Protein AF-A0A7V2JGZ5-F1 (afdb_monomer)

Solvent-accessible surface area (backbone atoms only — not comparable to full-atom values): 14645 Å² total; per-residue (Å²): 79,76,31,42,38,38,34,36,40,22,69,42,34,35,26,65,50,84,93,54,71,66,47,42,45,46,47,79,44,71,43,54,31,46,51,49,51,39,51,27,62,40,50,73,44,44,68,66,59,42,50,45,53,35,30,43,29,58,36,15,37,55,78,47,76,48,78,47,80,45,75,45,72,38,75,52,69,69,40,19,30,73,67,38,75,35,91,87,46,42,57,52,99,88,39,86,51,76,84,33,19,80,43,80,34,39,32,39,35,33,32,52,30,43,37,40,38,38,38,39,60,57,67,70,61,50,51,42,29,45,52,38,64,72,47,95,64,76,92,42,42,54,58,42,87,85,14,45,45,44,74,76,46,70,45,82,44,79,31,59,84,63,58,42,75,71,84,58,63,42,86,35,27,31,61,45,58,43,77,91,46,44,46,77,69,40,94,63,45,67,59,53,54,72,73,52,79,60,60,75,40,81,38,41,46,54,44,31,74,42,76,56,90,98,44,78,40,80,51,66,43,70,43,67,22,32,43,42,62,61,42,66,68,89,86,43,94,92,64,61,63,28,24,29,46,46,79,89,81,62,39,75,49,58,26,32,53,43,81,37,66,64,85,43,133

Nearest PDB structures (foldseek):
  8fcj-assembly1_A  TM=6.402E-01  e=2.987E-08  Nostoc sp. 'Peltigera membranacea cyanobiont' 210A
  8zp7-assembly1_B  TM=5.421E-01  e=6.115E-08  Candidatus Cloacimonetes bacterium ADurb.Bin088
  7tra-assembly1_O  TM=4.900E-01  e=9.107E-07  Pyrococcus furiosus DSM 3638
  8dfo-assembly1_A  TM=4.670E-01  e=1.864E-06  Nitratidesulfovibrio vulgaris str. Hildenborough
  8dej-assembly1_A  TM=5.072E-01  e=4.316E-05  Nitratidesulfovibrio vulgaris str. Hildenborough

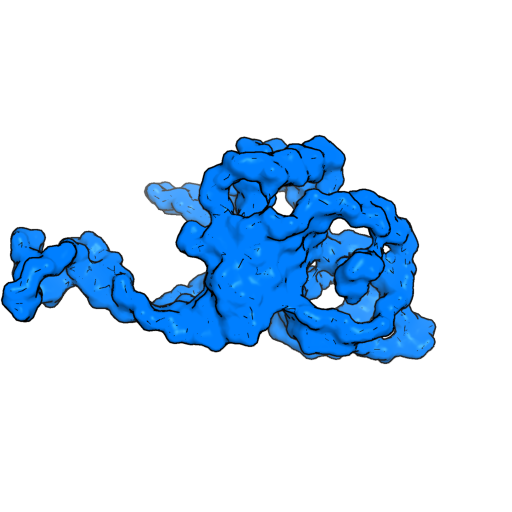Foldseek 3Di:
DKKKKWKKKWQKAAQFDPPDDQETEGDQWHFQALVLVLLLLLLVHSQVQQQAKKKKWKWKHFDDKDKDKDKDFAQPQVQQCVQQVDQPGQAHPNDGHDGGHIDIGIYIMGGTMIMMMIMGTDPVSLVSSLVSLVDDRPQRAGHDPPRGMRGPDIDMFDWDPWFDFAWDKDQTKTWQFDPVQWDFFDPCVVVQVVPQDFDWDFGWHAWAFDDDPPDTDTHTDTGGTTIHHTTTGDADPVDGTTATARPVSRDGGTIGMDHHDDHHD

Mean predicted aligned error: 6.19 Å

pLDDT: mean 89.93, std 8.26, range [41.91, 98.5]

Sequence (265 aa):
MKSLKIVLLQDSATFRIPNTSGHIISYPLPMYSTVIGFLCTATGNPQKFLSKSFSLAIYSKFQTRYIEYIWYRNLYKQYHLQRFGSIDNRIYHGEFEHIGGQSPITRDRLHNVKTIIYLLADEEAMEQIKSNLAGNVPALHLGMAEDLVVPKNVEYVYLDEKPIEYVGKVDYYSWLPPKEACYCLPSNYIEFLSRIAGVTCLVSTKYRLVKIHDVTIRDFSYIRARLFSPRGLPIEYNQPYKFLIDRTENLPLWFLKIDGGGKGV

Structure (mmCIF, N/CA/C/O backbone):
data_AF-A0A7V2JGZ5-F1
#
_entry.id   AF-A0A7V2JGZ5-F1
#
loop_
_atom_site.group_PDB
_atom_site.id
_atom_site.type_symbol
_atom_site.label_atom_id
_atom_site.label_alt_id
_atom_site.label_comp_id
_atom_site.label_asym_id
_atom_site.label_entity_id
_atom_site.label_seq_id
_atom_site.pdbx_PDB_ins_code
_atom_site.Cartn_x
_atom_site.Cartn_y
_atom_site.Cartn_z
_atom_site.occupancy
_atom_site.B_iso_or_equiv
_atom_site.auth_seq_id
_atom_site.auth_comp_id
_atom_site.auth_asym_id
_atom_site.auth_atom_id
_atom_site.pdbx_PDB_model_num
ATOM 1 N N . MET A 1 1 ? -16.664 7.377 15.799 1.00 88.88 1 MET A N 1
ATOM 2 C CA . MET A 1 1 ? -15.651 8.001 14.911 1.00 88.88 1 MET A CA 1
ATOM 3 C C . MET A 1 1 ? -15.978 7.742 13.439 1.00 88.88 1 MET A C 1
ATOM 5 O O . MET A 1 1 ? -16.316 6.618 13.097 1.00 88.88 1 MET A O 1
ATOM 9 N N . LYS A 1 2 ? -15.891 8.754 12.565 1.00 93.38 2 LYS A N 1
ATOM 10 C CA . LYS A 1 2 ? -16.163 8.640 11.116 1.00 93.38 2 LYS A CA 1
ATOM 11 C C . LYS A 1 2 ? -14.863 8.347 10.354 1.00 93.38 2 LYS A C 1
ATOM 13 O O . LYS A 1 2 ? -13.886 9.059 10.552 1.00 93.38 2 LYS A O 1
ATOM 18 N N . SER A 1 3 ? -14.855 7.324 9.499 1.00 95.62 3 SER A N 1
ATOM 19 C CA . SER A 1 3 ? -13.727 6.965 8.625 1.00 95.62 3 SER A CA 1
ATOM 20 C C . SER A 1 3 ? -14.195 6.815 7.181 1.00 95.62 3 SER A C 1
ATOM 22 O O . SER A 1 3 ? -15.327 6.400 6.937 1.00 95.62 3 SER A O 1
ATOM 24 N N . LEU A 1 4 ? -13.333 7.143 6.219 1.00 97.69 4 LEU A N 1
ATOM 25 C CA . LEU A 1 4 ? -13.573 6.862 4.807 1.00 97.69 4 LEU A CA 1
ATOM 26 C C . LEU A 1 4 ? -13.003 5.482 4.457 1.00 97.69 4 LEU A C 1
ATOM 28 O O . LEU A 1 4 ? -11.799 5.257 4.594 1.00 97.69 4 LEU A O 1
ATOM 32 N N . LYS A 1 5 ? -13.863 4.574 3.992 1.00 97.94 5 LYS A N 1
ATOM 33 C CA . LYS A 1 5 ? -13.494 3.254 3.478 1.00 97.94 5 LYS A CA 1
ATOM 34 C C . LYS A 1 5 ? -13.464 3.293 1.954 1.00 97.94 5 LYS A C 1
ATOM 36 O O . LYS A 1 5 ? -14.470 3.593 1.316 1.00 97.94 5 LYS A O 1
ATOM 41 N N . ILE A 1 6 ? -12.317 2.947 1.382 1.00 97.69 6 ILE A N 1
ATOM 42 C CA . ILE A 1 6 ? -12.074 2.909 -0.062 1.00 97.69 6 ILE A CA 1
ATOM 43 C C . ILE A 1 6 ? -11.756 1.465 -0.444 1.00 97.69 6 ILE A C 1
ATOM 45 O O . ILE A 1 6 ? -10.730 0.922 -0.037 1.00 97.69 6 ILE A O 1
ATOM 49 N N . VAL A 1 7 ? -12.631 0.841 -1.225 1.00 97.62 7 VAL A N 1
ATOM 50 C CA . VAL A 1 7 ? -12.437 -0.500 -1.779 1.00 97.62 7 VAL A CA 1
ATOM 51 C C . VAL A 1 7 ? -11.962 -0.369 -3.216 1.00 97.62 7 VAL A C 1
ATOM 53 O O . VAL A 1 7 ? -12.673 0.149 -4.074 1.00 97.62 7 VAL A O 1
ATOM 56 N N . LEU A 1 8 ? -10.767 -0.876 -3.473 1.00 97.31 8 LEU A N 1
ATOM 57 C CA . LEU A 1 8 ? -10.067 -0.826 -4.745 1.00 97.31 8 LEU A CA 1
ATOM 58 C C . LEU A 1 8 ? -9.940 -2.232 -5.334 1.00 97.31 8 LEU A C 1
ATOM 60 O O . LEU A 1 8 ? -9.631 -3.183 -4.609 1.00 97.31 8 LEU A O 1
ATOM 64 N N . LEU A 1 9 ? -10.152 -2.347 -6.643 1.00 97.38 9 LEU A N 1
ATOM 65 C CA . LEU A 1 9 ? -9.924 -3.563 -7.417 1.00 97.38 9 LEU A CA 1
ATOM 66 C C . LEU A 1 9 ? -8.852 -3.325 -8.478 1.00 97.38 9 LEU A C 1
ATOM 68 O O . LEU A 1 9 ? -8.888 -2.314 -9.180 1.00 97.38 9 LEU A O 1
ATOM 72 N N . GLN A 1 10 ? -7.925 -4.268 -8.608 1.00 97.12 10 GLN A N 1
ATOM 73 C CA . GLN A 1 10 ? -6.918 -4.291 -9.666 1.00 97.12 10 GLN A CA 1
ATOM 74 C C . GLN A 1 10 ? -6.885 -5.687 -10.278 1.00 97.12 10 GLN A C 1
ATOM 76 O O . GLN A 1 10 ? -6.848 -6.680 -9.550 1.00 97.12 10 GLN A O 1
ATOM 81 N N . ASP A 1 11 ? -6.871 -5.767 -11.606 1.00 95.94 11 ASP A N 1
ATOM 82 C CA . ASP A 1 11 ? -6.674 -7.042 -12.302 1.00 95.94 11 ASP A CA 1
ATOM 83 C C . ASP A 1 11 ? -5.266 -7.593 -12.037 1.00 95.94 11 ASP A C 1
ATOM 85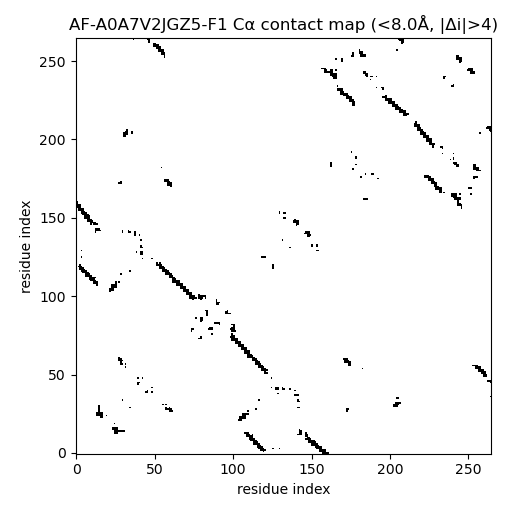 O O . ASP A 1 11 ? -5.090 -8.761 -11.683 1.00 95.94 11 ASP A O 1
ATOM 89 N N . SER A 1 12 ? -4.263 -6.711 -12.082 1.00 95.44 12 SER A N 1
ATOM 90 C CA . SER A 1 12 ? -2.914 -7.036 -11.645 1.00 95.44 12 SER A CA 1
ATOM 91 C C . SER A 1 12 ? -2.228 -5.885 -10.910 1.00 95.44 12 SER A C 1
ATOM 93 O O . SER A 1 12 ? -2.497 -4.715 -11.179 1.00 95.44 12 SER A O 1
ATOM 95 N N . ALA A 1 13 ? -1.331 -6.217 -9.979 1.00 96.69 13 ALA A N 1
ATOM 96 C CA . ALA A 1 13 ? -0.527 -5.228 -9.263 1.00 96.69 13 ALA A CA 1
ATOM 97 C C . ALA A 1 13 ? 0.874 -5.744 -8.908 1.00 96.69 13 ALA A C 1
ATOM 99 O O . ALA A 1 13 ? 1.070 -6.937 -8.648 1.00 96.69 13 ALA A O 1
ATOM 100 N N . THR A 1 14 ? 1.829 -4.819 -8.817 1.00 95.38 14 THR A N 1
ATOM 101 C CA . THR A 1 14 ? 3.165 -5.043 -8.264 1.00 95.38 14 THR A CA 1
ATOM 102 C C . THR A 1 14 ? 3.465 -3.988 -7.193 1.00 95.38 14 THR A C 1
ATOM 104 O O . THR A 1 14 ? 3.778 -2.828 -7.465 1.00 95.38 14 THR A O 1
ATOM 107 N N . PHE A 1 15 ? 3.457 -4.409 -5.930 1.00 95.19 15 PHE A N 1
ATOM 108 C CA . PHE A 1 15 ? 3.852 -3.592 -4.782 1.00 95.19 15 PHE A CA 1
ATOM 109 C C . PHE A 1 15 ? 5.341 -3.780 -4.496 1.00 95.19 15 PHE A C 1
ATOM 111 O O . PHE A 1 15 ? 5.737 -4.501 -3.580 1.00 95.19 15 PHE A O 1
ATOM 118 N N . ARG A 1 16 ? 6.171 -3.163 -5.339 1.00 89.75 16 ARG A N 1
ATOM 119 C CA . ARG A 1 16 ? 7.619 -3.389 -5.380 1.00 89.75 16 ARG A CA 1
ATOM 120 C C . ARG A 1 16 ? 8.297 -3.239 -4.011 1.00 89.75 16 ARG A C 1
ATOM 122 O O . ARG A 1 16 ? 8.185 -2.199 -3.362 1.00 89.75 16 ARG A O 1
ATOM 129 N N . ILE A 1 17 ? 9.093 -4.241 -3.643 1.00 88.12 17 ILE A N 1
ATOM 130 C CA . ILE A 1 17 ? 10.075 -4.141 -2.561 1.00 88.12 17 ILE A CA 1
ATOM 131 C C . ILE A 1 17 ? 11.246 -3.268 -3.048 1.00 88.12 17 ILE A C 1
ATOM 133 O O . ILE A 1 17 ? 11.808 -3.544 -4.115 1.00 88.12 17 ILE A O 1
ATOM 137 N N . PRO A 1 18 ? 11.634 -2.208 -2.313 1.00 75.56 18 PRO A N 1
ATOM 138 C CA . PRO A 1 18 ? 12.792 -1.397 -2.676 1.00 75.56 18 PRO A CA 1
ATOM 139 C C . PRO A 1 18 ? 14.070 -2.240 -2.822 1.00 75.56 18 PRO A C 1
ATOM 141 O O . PRO A 1 18 ? 14.249 -3.238 -2.130 1.00 75.56 18 PRO A O 1
ATOM 144 N N . ASN A 1 19 ? 14.983 -1.806 -3.694 1.00 70.12 19 ASN A N 1
ATOM 145 C CA . ASN A 1 19 ? 16.330 -2.372 -3.882 1.00 70.12 19 ASN A CA 1
ATOM 146 C C . ASN A 1 19 ? 16.435 -3.772 -4.514 1.00 70.12 19 ASN A C 1
ATOM 148 O O . ASN A 1 19 ? 17.528 -4.331 -4.536 1.00 70.12 19 ASN A O 1
ATOM 152 N N . THR A 1 20 ? 15.369 -4.331 -5.096 1.00 69.50 20 THR A N 1
ATOM 153 C CA . THR A 1 20 ? 15.508 -5.544 -5.921 1.00 69.50 20 THR A CA 1
ATOM 154 C C . THR A 1 20 ? 15.881 -5.182 -7.366 1.00 69.50 20 THR A C 1
ATOM 156 O O . THR A 1 20 ? 15.268 -4.294 -7.978 1.00 69.50 20 THR A O 1
ATOM 159 N N . SER A 1 21 ? 16.913 -5.841 -7.902 1.00 68.25 21 SER A N 1
ATOM 160 C CA . SER A 1 21 ? 17.407 -5.702 -9.279 1.00 68.25 21 SER A CA 1
ATOM 161 C C . SER A 1 21 ? 17.366 -7.056 -9.998 1.00 68.25 21 SER A C 1
ATOM 163 O O . SER A 1 21 ? 17.514 -8.105 -9.374 1.00 68.25 21 SER A O 1
ATOM 165 N N . GLY A 1 22 ? 17.097 -7.049 -11.307 1.00 76.31 22 GLY A N 1
ATOM 166 C CA . GLY A 1 22 ? 16.924 -8.263 -12.124 1.00 76.31 22 GLY A CA 1
ATOM 167 C C . GLY A 1 22 ? 15.585 -8.978 -11.902 1.00 76.31 22 GLY A C 1
ATOM 168 O O . GLY A 1 22 ? 14.836 -9.183 -12.855 1.00 76.31 22 GLY A O 1
ATOM 169 N N . HIS A 1 23 ? 15.257 -9.289 -10.645 1.00 86.50 23 HIS A N 1
ATOM 170 C CA . HIS A 1 23 ? 13.956 -9.805 -10.226 1.00 86.50 23 HIS A CA 1
ATOM 171 C C . HIS A 1 23 ? 13.207 -8.749 -9.396 1.00 86.50 23 HIS A C 1
ATOM 173 O O . HIS A 1 23 ? 13.651 -8.336 -8.321 1.00 86.50 23 HIS A O 1
ATOM 179 N N . ILE A 1 24 ? 12.084 -8.250 -9.909 1.00 89.12 24 ILE A N 1
ATOM 180 C CA . ILE A 1 24 ? 11.240 -7.268 -9.221 1.00 89.12 24 ILE A CA 1
ATOM 181 C C . ILE A 1 24 ? 10.294 -8.020 -8.288 1.00 89.12 24 ILE A C 1
ATOM 183 O O . ILE A 1 24 ? 9.345 -8.647 -8.753 1.00 89.12 24 ILE A O 1
ATOM 187 N N . ILE A 1 25 ? 10.543 -7.934 -6.979 1.00 91.88 25 ILE A N 1
ATOM 188 C CA . ILE A 1 25 ? 9.745 -8.645 -5.974 1.00 91.88 25 ILE A CA 1
ATOM 189 C C . ILE A 1 25 ? 8.586 -7.769 -5.512 1.00 91.88 25 ILE A C 1
ATOM 191 O O . ILE A 1 25 ? 8.766 -6.569 -5.289 1.00 91.88 25 ILE A O 1
ATOM 195 N N . SER A 1 26 ? 7.414 -8.372 -5.322 1.00 94.00 26 SER A N 1
ATOM 196 C CA . SER A 1 26 ? 6.226 -7.695 -4.793 1.00 94.00 26 SER A CA 1
ATOM 197 C C . SER A 1 26 ? 5.930 -8.098 -3.348 1.00 94.00 26 SER A C 1
ATOM 199 O O . SER A 1 26 ? 5.909 -9.283 -3.006 1.00 94.00 26 SER A O 1
ATOM 201 N N . TYR A 1 27 ? 5.603 -7.114 -2.509 1.00 95.81 27 TYR A N 1
ATOM 202 C CA . TYR A 1 27 ? 4.832 -7.345 -1.288 1.00 95.81 27 TYR A CA 1
ATOM 203 C C . TYR A 1 27 ? 3.408 -7.814 -1.629 1.00 95.81 27 TYR A C 1
ATOM 205 O O . TYR A 1 27 ? 2.930 -7.531 -2.726 1.00 95.81 27 TYR A O 1
ATOM 213 N N . PRO A 1 28 ? 2.704 -8.496 -0.704 1.00 96.38 28 PRO A N 1
ATOM 214 C CA . PRO A 1 28 ? 1.315 -8.927 -0.905 1.00 96.38 28 PRO A CA 1
ATOM 215 C C . PRO A 1 28 ? 0.275 -7.803 -0.739 1.00 96.38 28 PRO A C 1
ATOM 217 O O . PRO A 1 28 ? -0.914 -8.033 -0.934 1.00 96.38 28 PRO A O 1
ATOM 220 N N . LEU A 1 29 ? 0.711 -6.607 -0.335 1.00 97.12 29 LEU A N 1
ATOM 221 C CA . LEU A 1 29 ? -0.105 -5.410 -0.146 1.00 97.12 29 LEU A CA 1
ATOM 222 C C . LEU A 1 29 ? 0.734 -4.148 -0.413 1.00 97.12 29 LEU A C 1
ATOM 224 O O . LEU A 1 29 ? 1.963 -4.209 -0.281 1.00 97.12 29 LEU A O 1
ATOM 228 N N . PRO A 1 30 ? 0.110 -3.001 -0.736 1.00 97.19 30 PRO A N 1
ATOM 229 C CA . PRO A 1 30 ? 0.846 -1.770 -0.994 1.00 97.19 30 PRO A CA 1
ATOM 230 C C . PRO A 1 30 ? 1.504 -1.226 0.278 1.00 97.19 30 PRO A C 1
ATOM 232 O O . PRO A 1 30 ? 0.997 -1.380 1.391 1.00 97.19 30 PRO A O 1
ATOM 235 N N . MET A 1 31 ? 2.639 -0.546 0.111 1.00 95.81 31 MET A N 1
ATOM 236 C CA . MET A 1 31 ? 3.261 0.220 1.193 1.00 95.81 31 MET A CA 1
ATOM 237 C C . MET A 1 31 ? 2.428 1.469 1.508 1.00 95.81 31 MET A C 1
ATOM 239 O O . MET A 1 31 ? 1.682 1.962 0.655 1.00 95.81 31 MET A O 1
ATOM 243 N N . TYR A 1 32 ? 2.601 2.031 2.707 1.00 96.06 32 TYR A N 1
ATOM 244 C CA . TYR A 1 32 ? 1.905 3.262 3.095 1.00 96.06 32 TYR A CA 1
ATOM 245 C C . TYR A 1 32 ? 2.176 4.402 2.112 1.00 96.06 32 TYR A C 1
ATOM 247 O O . TYR A 1 32 ? 1.238 5.081 1.715 1.00 96.06 32 TYR A O 1
ATOM 255 N N . SER A 1 33 ? 3.413 4.563 1.636 1.00 93.69 33 SER A N 1
ATOM 256 C CA . SER A 1 33 ? 3.752 5.584 0.635 1.00 93.69 33 SER A CA 1
ATOM 257 C C . SER A 1 33 ? 3.011 5.422 -0.686 1.00 93.69 33 SER A C 1
ATOM 259 O O . SER A 1 33 ? 2.655 6.417 -1.311 1.00 93.69 33 SER A O 1
ATOM 261 N N . THR A 1 34 ? 2.766 4.183 -1.115 1.00 95.19 34 THR A N 1
ATOM 262 C CA . THR A 1 34 ? 2.014 3.891 -2.342 1.00 95.19 34 THR A CA 1
ATOM 263 C C . THR A 1 34 ? 0.560 4.329 -2.184 1.00 95.19 34 THR A C 1
ATOM 265 O O . THR A 1 34 ? 0.025 5.008 -3.056 1.00 95.19 34 THR A O 1
ATOM 268 N N . VAL A 1 35 ? -0.054 4.019 -1.038 1.00 97.06 35 VAL A N 1
ATOM 269 C CA . VAL A 1 35 ? -1.417 4.468 -0.715 1.00 97.06 35 VAL A CA 1
ATOM 270 C C . VAL A 1 35 ? -1.484 5.983 -0.535 1.00 97.06 35 VAL A C 1
ATOM 272 O O . VAL A 1 35 ? -2.396 6.612 -1.054 1.00 97.06 35 VAL A O 1
ATOM 275 N N . ILE A 1 36 ? -0.510 6.600 0.135 1.00 95.25 36 ILE A N 1
ATOM 276 C CA . ILE A 1 36 ? -0.448 8.059 0.298 1.00 95.25 36 ILE A CA 1
ATOM 277 C C . ILE A 1 36 ? -0.342 8.749 -1.065 1.00 95.25 36 ILE A C 1
ATOM 279 O O . ILE A 1 36 ? -1.045 9.730 -1.290 1.00 95.25 36 ILE A O 1
ATOM 283 N N . GLY A 1 37 ? 0.475 8.225 -1.985 1.00 92.44 37 GLY A N 1
ATOM 284 C CA . GLY A 1 37 ? 0.556 8.717 -3.362 1.00 92.44 37 GLY A CA 1
ATOM 285 C C . GLY A 1 37 ? -0.789 8.637 -4.085 1.00 92.44 37 GLY A C 1
ATOM 286 O O . GLY A 1 37 ? -1.246 9.639 -4.628 1.00 92.44 37 GLY A O 1
ATOM 287 N N . PHE A 1 38 ? -1.471 7.491 -3.997 1.00 94.88 38 PHE A N 1
ATOM 288 C CA . PHE A 1 38 ? -2.825 7.321 -4.531 1.00 94.88 38 PHE A CA 1
ATOM 289 C C . PHE A 1 38 ? -3.819 8.339 -3.941 1.00 94.88 38 PHE A C 1
ATOM 291 O O . PHE A 1 38 ? -4.555 8.982 -4.685 1.00 94.88 38 PHE A O 1
ATOM 298 N N . LEU A 1 39 ? -3.812 8.550 -2.620 1.00 94.62 39 LEU A N 1
ATOM 299 C CA . LEU A 1 39 ? -4.682 9.529 -1.954 1.00 94.62 39 LEU A CA 1
ATOM 300 C C . LEU A 1 39 ? -4.337 10.976 -2.348 1.00 94.62 39 LEU A C 1
ATOM 302 O O . LEU A 1 39 ? -5.226 11.814 -2.480 1.00 94.62 39 LEU A O 1
ATOM 306 N N . CYS A 1 40 ? -3.063 11.281 -2.592 1.00 91.94 40 CYS A N 1
ATOM 307 C CA . CYS A 1 40 ? -2.635 12.578 -3.116 1.00 91.94 40 CYS A CA 1
ATOM 308 C C . CYS A 1 40 ? -3.183 12.821 -4.531 1.00 91.94 40 CYS A C 1
ATOM 310 O O . CYS A 1 40 ? -3.678 13.908 -4.820 1.00 91.94 40 CYS A O 1
ATOM 312 N N . THR A 1 41 ? -3.162 11.804 -5.395 1.00 90.88 41 THR A N 1
ATOM 313 C CA . THR A 1 41 ? -3.810 11.873 -6.713 1.00 90.88 41 THR A CA 1
ATOM 314 C C . THR A 1 41 ? -5.322 12.032 -6.573 1.00 90.88 41 THR A C 1
ATOM 316 O O . THR A 1 41 ? -5.905 12.888 -7.231 1.00 90.88 41 THR A O 1
ATOM 319 N N . ALA A 1 42 ? -5.948 11.272 -5.670 1.00 91.94 42 ALA A N 1
ATOM 320 C CA . ALA A 1 42 ? -7.386 11.328 -5.432 1.00 91.94 42 ALA A CA 1
ATOM 321 C C . ALA A 1 42 ? -7.849 12.672 -4.848 1.00 91.94 42 ALA A C 1
ATOM 323 O O . ALA A 1 42 ? -8.943 13.118 -5.161 1.00 91.94 42 ALA A O 1
ATOM 324 N N . THR A 1 43 ? -7.042 13.349 -4.028 1.00 90.50 43 THR A N 1
ATOM 325 C CA . THR A 1 43 ? -7.369 14.698 -3.523 1.00 90.50 43 THR A CA 1
ATOM 326 C C . THR A 1 43 ? -7.195 15.779 -4.588 1.00 90.50 43 THR A C 1
ATOM 328 O O . THR A 1 43 ? -7.884 16.793 -4.539 1.00 90.50 43 THR A O 1
ATOM 331 N N . GLY A 1 44 ? -6.262 15.614 -5.531 1.00 86.38 44 GLY A N 1
ATOM 332 C CA . GLY A 1 44 ? -5.895 16.646 -6.510 1.00 86.38 44 GLY A CA 1
ATOM 333 C C . GLY A 1 44 ? -5.092 17.818 -5.923 1.00 86.38 44 GLY A C 1
ATOM 334 O O . GLY A 1 44 ? -4.610 18.667 -6.668 1.00 86.38 44 GLY A O 1
ATOM 335 N N . ASN A 1 45 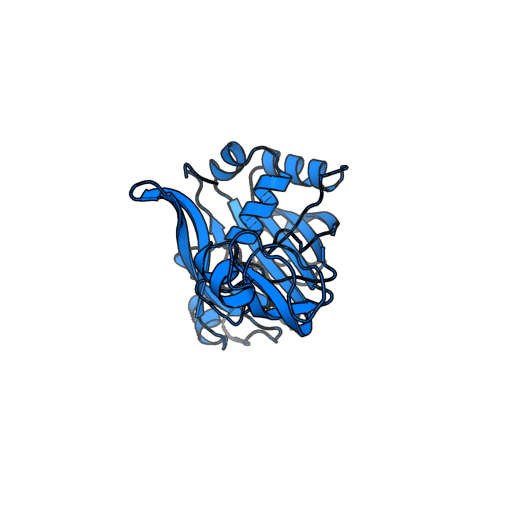? -4.893 17.859 -4.599 1.00 86.06 45 ASN A N 1
ATOM 336 C CA . ASN A 1 45 ? -4.037 18.829 -3.916 1.00 86.06 45 ASN A CA 1
ATOM 337 C C . ASN A 1 45 ? -3.166 18.130 -2.851 1.00 86.06 45 ASN A C 1
ATOM 339 O O . ASN A 1 45 ? -3.463 18.194 -1.651 1.00 86.06 45 ASN A O 1
ATOM 343 N N . PRO A 1 46 ? -2.066 17.477 -3.279 1.00 86.75 46 PRO A N 1
ATOM 344 C CA . PRO A 1 46 ? -1.184 16.720 -2.393 1.00 86.75 46 PRO A CA 1
ATOM 345 C C . PRO A 1 46 ? -0.643 17.549 -1.224 1.00 86.75 46 PRO A C 1
ATOM 347 O O . PRO A 1 46 ? -0.593 17.077 -0.092 1.00 86.75 46 PRO A O 1
ATOM 350 N N . GLN A 1 47 ? -0.266 18.808 -1.473 1.00 85.94 47 GLN A N 1
ATOM 351 C CA . GLN A 1 47 ? 0.341 19.667 -0.453 1.00 85.94 47 GLN A CA 1
ATOM 352 C C . GLN A 1 47 ? -0.629 19.958 0.693 1.00 85.94 47 GLN A C 1
ATOM 354 O O . GLN A 1 47 ? -0.249 19.859 1.860 1.00 85.94 47 GLN A O 1
ATOM 359 N N . LYS A 1 48 ? -1.890 20.268 0.367 1.00 87.44 48 LYS A N 1
ATOM 360 C CA . LYS A 1 48 ? -2.923 20.516 1.375 1.00 87.44 48 LYS A CA 1
ATOM 361 C C . LYS A 1 48 ? -3.194 19.260 2.200 1.00 87.44 48 LYS A C 1
ATOM 363 O O . LYS A 1 48 ? -3.203 19.345 3.426 1.00 87.44 48 LYS A O 1
ATOM 368 N N . PHE A 1 49 ? -3.330 18.103 1.553 1.00 90.00 49 PHE A N 1
ATOM 369 C CA . PHE A 1 49 ? -3.577 16.834 2.242 1.00 90.00 49 PHE A CA 1
ATOM 370 C C . PHE A 1 49 ? -2.439 16.466 3.206 1.00 90.00 49 PHE A C 1
ATOM 372 O O . PHE A 1 49 ? -2.673 16.149 4.367 1.00 90.00 49 PHE A O 1
ATOM 379 N N . LEU A 1 50 ? -1.189 16.588 2.758 1.00 89.94 50 LEU A N 1
ATOM 380 C CA . LEU A 1 50 ? -0.009 16.212 3.544 1.00 89.94 50 LEU A CA 1
ATOM 381 C C . LEU A 1 50 ? 0.356 17.216 4.642 1.00 89.94 50 LEU A C 1
ATOM 383 O O . LEU A 1 50 ? 1.164 16.888 5.522 1.00 89.94 50 LEU A O 1
ATOM 387 N N . SER A 1 51 ? -0.200 18.430 4.588 1.00 89.38 51 SER A N 1
ATOM 388 C CA . SER A 1 51 ? -0.016 19.443 5.630 1.00 89.38 51 SER A CA 1
ATOM 389 C C . SER A 1 51 ? -0.693 19.048 6.945 1.00 89.38 51 SER A C 1
ATOM 391 O O . SER A 1 51 ? -0.201 19.411 8.012 1.00 89.38 51 SER A O 1
ATOM 393 N N . LYS A 1 52 ? -1.768 18.253 6.877 1.00 91.62 52 LYS A N 1
ATOM 394 C CA . LYS A 1 52 ? -2.529 17.769 8.031 1.00 91.62 52 LYS A CA 1
ATOM 395 C C . LYS A 1 52 ? -2.132 16.333 8.385 1.00 91.62 52 LYS A C 1
ATOM 397 O O . LYS A 1 52 ? -1.669 15.568 7.539 1.00 91.62 52 LYS A O 1
ATOM 402 N N . SER A 1 53 ? -2.289 15.975 9.658 1.00 93.19 53 SER A N 1
ATOM 403 C CA . SER A 1 53 ? -2.112 14.593 10.112 1.00 93.19 53 SER A CA 1
ATOM 404 C C . SER A 1 53 ? -3.330 13.752 9.745 1.00 93.19 53 SER A C 1
ATOM 406 O O . SER A 1 53 ? -4.462 14.225 9.824 1.00 93.19 53 SER A O 1
ATOM 408 N N . PHE A 1 54 ? -3.102 12.491 9.403 1.00 94.81 54 PHE A N 1
ATOM 409 C CA . PHE A 1 54 ? -4.153 11.519 9.104 1.00 94.81 54 PHE A CA 1
ATOM 410 C C . PHE A 1 54 ? -3.716 10.128 9.560 1.00 94.81 54 PHE A C 1
ATOM 412 O O . PHE A 1 54 ? -2.537 9.905 9.830 1.00 94.81 54 PHE A O 1
ATOM 419 N N . SER A 1 55 ? -4.643 9.179 9.634 1.00 95.44 55 SER A N 1
ATOM 420 C CA . SER A 1 55 ? -4.332 7.789 9.964 1.00 95.44 55 SER A CA 1
ATOM 421 C C . SER A 1 55 ? -4.822 6.832 8.885 1.00 95.44 55 SER A C 1
ATOM 423 O O . SER A 1 55 ? -5.893 7.030 8.312 1.00 95.44 55 SER A O 1
ATOM 425 N N . LEU A 1 56 ? -4.037 5.785 8.619 1.00 96.69 56 LEU A N 1
ATOM 426 C CA . LEU A 1 56 ? -4.298 4.787 7.581 1.00 96.69 56 LEU A CA 1
ATOM 427 C C . LEU A 1 56 ? -4.302 3.369 8.143 1.00 96.69 56 LEU A C 1
ATOM 429 O O . LEU A 1 56 ? -3.387 2.994 8.872 1.00 96.69 56 LEU A O 1
ATOM 433 N N . ALA A 1 57 ? -5.268 2.560 7.720 1.00 97.12 57 ALA A N 1
ATOM 434 C CA . ALA A 1 57 ? -5.191 1.105 7.806 1.00 97.12 57 ALA A CA 1
ATOM 435 C C . ALA A 1 57 ? -5.403 0.513 6.405 1.00 97.12 57 ALA A C 1
ATOM 437 O O . ALA A 1 57 ? -6.285 0.955 5.668 1.00 97.12 57 ALA A O 1
ATOM 438 N N . ILE A 1 58 ? -4.562 -0.445 6.012 1.00 98.19 58 ILE A N 1
ATOM 439 C CA . ILE A 1 58 ? -4.506 -0.973 4.641 1.00 98.19 58 ILE A CA 1
ATOM 440 C C . ILE A 1 58 ? -4.659 -2.485 4.689 1.00 98.19 58 ILE A C 1
ATOM 442 O O . ILE A 1 58 ? -3.804 -3.170 5.239 1.00 98.19 58 ILE A O 1
ATOM 446 N N . TYR A 1 59 ? -5.691 -3.018 4.055 1.00 98.44 59 TYR A N 1
ATOM 447 C CA . TYR A 1 59 ? -5.929 -4.452 3.940 1.00 98.44 59 TYR A CA 1
ATOM 448 C C . TYR A 1 59 ? -5.857 -4.828 2.476 1.00 98.44 59 TYR A C 1
ATOM 450 O O . TYR A 1 59 ? -6.464 -4.163 1.647 1.00 98.44 59 TYR A O 1
ATOM 458 N N . SER A 1 60 ? -5.127 -5.878 2.126 1.00 98.12 60 SER A N 1
ATOM 459 C CA . SER A 1 60 ? -5.093 -6.342 0.740 1.00 98.12 60 SER A CA 1
ATOM 460 C C . SER A 1 60 ? -5.142 -7.853 0.669 1.00 98.12 60 SER A C 1
ATOM 462 O O . SER A 1 60 ? -4.657 -8.549 1.560 1.00 98.12 60 SER A O 1
ATOM 464 N N . LYS A 1 61 ? -5.762 -8.369 -0.382 1.00 97.69 61 LYS A N 1
ATOM 465 C CA . LYS A 1 61 ? -5.721 -9.781 -0.735 1.00 97.69 61 LYS A CA 1
ATOM 466 C C . LYS A 1 61 ? -5.706 -9.925 -2.242 1.00 97.69 61 LYS A C 1
ATOM 468 O O . LYS A 1 61 ? -6.204 -9.062 -2.959 1.00 97.69 61 LYS A O 1
ATOM 473 N N . PHE A 1 62 ? -5.150 -11.027 -2.703 1.00 97.94 62 PHE A N 1
ATOM 474 C CA . PHE A 1 62 ? -5.024 -11.356 -4.112 1.00 97.94 62 PHE A CA 1
ATOM 475 C C . PHE A 1 62 ? -5.334 -12.839 -4.295 1.00 97.94 62 PHE A C 1
ATOM 477 O O . PHE A 1 62 ? -5.227 -13.621 -3.348 1.00 97.94 62 PHE A O 1
ATOM 484 N N . GLN A 1 63 ? -5.731 -13.224 -5.501 1.00 97.69 63 GLN A N 1
ATOM 485 C CA . GLN A 1 63 ? -6.094 -14.606 -5.800 1.00 97.69 63 GLN A CA 1
ATOM 486 C C . GLN A 1 63 ? -4.862 -15.475 -6.039 1.00 97.69 63 GLN A C 1
ATOM 488 O O . GLN A 1 63 ? -4.781 -16.611 -5.575 1.00 97.69 63 GLN A O 1
ATOM 493 N N . THR A 1 64 ? -3.900 -14.967 -6.806 1.00 96.75 64 THR A N 1
ATOM 494 C CA . THR A 1 64 ? -2.715 -15.732 -7.203 1.00 96.75 64 THR A CA 1
ATOM 495 C C . THR A 1 64 ? -1.533 -14.798 -7.404 1.00 96.75 64 THR A C 1
ATOM 497 O O . THR A 1 64 ? -1.707 -13.645 -7.789 1.00 96.75 64 THR A O 1
ATOM 500 N N . ARG A 1 65 ? -0.326 -15.291 -7.129 1.00 95.75 65 ARG A N 1
ATOM 501 C CA . ARG A 1 65 ? 0.929 -14.621 -7.472 1.00 95.75 65 ARG A CA 1
ATOM 502 C C . ARG A 1 65 ? 1.613 -15.414 -8.573 1.00 95.75 65 ARG A C 1
ATOM 504 O O . ARG A 1 65 ? 1.745 -16.628 -8.444 1.00 95.75 65 ARG A O 1
ATOM 511 N N . TYR A 1 66 ? 2.052 -14.733 -9.621 1.00 94.88 66 TYR A N 1
ATOM 512 C CA . TYR A 1 66 ? 2.809 -15.331 -10.714 1.00 94.88 66 TYR A CA 1
ATOM 513 C C . TYR A 1 66 ? 4.045 -14.491 -11.031 1.00 94.88 66 TYR A C 1
ATOM 515 O O . TYR A 1 66 ? 4.132 -13.322 -10.654 1.00 94.88 66 TYR A O 1
ATOM 523 N N . ILE A 1 67 ? 5.015 -15.111 -11.700 1.00 94.56 67 ILE A N 1
ATOM 524 C CA . ILE A 1 67 ? 6.222 -14.438 -12.173 1.00 94.56 67 ILE A CA 1
ATOM 525 C C . ILE A 1 67 ? 6.041 -14.168 -13.660 1.00 94.56 67 ILE A C 1
ATOM 527 O O . ILE A 1 67 ? 5.871 -15.085 -14.458 1.00 94.56 67 ILE A O 1
ATOM 531 N N . GLU A 1 68 ? 6.076 -12.897 -14.018 1.00 92.75 68 GLU A N 1
ATOM 532 C CA . GLU A 1 68 ? 6.077 -12.421 -15.390 1.00 92.75 68 GLU A CA 1
ATOM 533 C C . GLU A 1 68 ? 7.522 -12.292 -15.890 1.00 92.75 68 GLU A C 1
ATOM 535 O O . GLU A 1 68 ? 8.409 -11.870 -15.141 1.00 92.75 68 GLU A O 1
ATOM 540 N N . TYR A 1 69 ? 7.760 -12.636 -17.155 1.00 92.62 69 TYR A N 1
ATOM 541 C CA . TYR A 1 69 ? 9.044 -12.450 -17.828 1.00 92.62 69 TYR A CA 1
ATOM 542 C C . TYR A 1 69 ? 8.908 -11.362 -18.894 1.00 92.62 69 TYR A C 1
ATOM 544 O O . TYR A 1 69 ? 8.101 -11.488 -19.812 1.00 92.62 69 TYR A O 1
ATOM 552 N N . ILE A 1 70 ? 9.688 -10.290 -18.762 1.00 89.69 70 ILE A N 1
ATOM 553 C CA . ILE A 1 70 ? 9.585 -9.085 -19.590 1.00 89.69 70 ILE A CA 1
ATOM 554 C C . ILE A 1 70 ? 10.972 -8.697 -20.089 1.00 89.69 70 ILE A C 1
ATOM 556 O O . ILE A 1 70 ? 11.964 -8.803 -19.371 1.00 89.69 70 ILE A O 1
ATOM 560 N N . TRP A 1 71 ? 11.040 -8.175 -21.307 1.00 88.5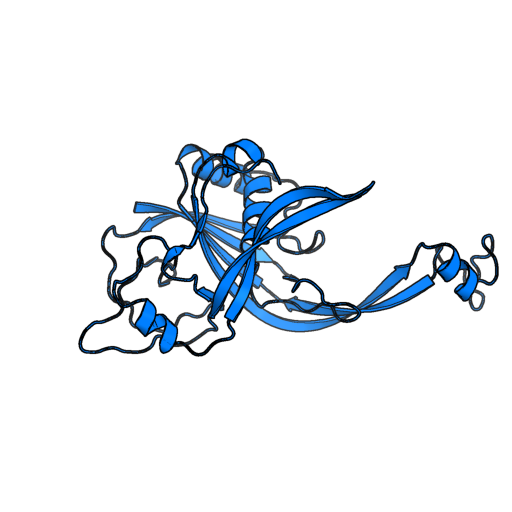6 71 TRP A N 1
ATOM 561 C CA . TRP A 1 71 ? 12.255 -7.578 -21.846 1.00 88.56 71 TRP A CA 1
ATOM 562 C C . TRP A 1 71 ? 12.224 -6.066 -21.671 1.00 88.56 71 TRP A C 1
ATOM 564 O O . TRP A 1 71 ? 11.417 -5.370 -22.286 1.00 88.56 71 TRP A O 1
ATOM 574 N N . TYR A 1 72 ? 13.126 -5.540 -20.847 1.00 88.12 72 TYR A N 1
ATOM 575 C CA . TYR A 1 72 ? 13.354 -4.103 -20.767 1.00 88.12 72 TYR A CA 1
ATOM 576 C C . TYR A 1 72 ? 14.362 -3.658 -21.812 1.00 88.12 72 TYR A C 1
ATOM 578 O O . TYR A 1 72 ? 15.324 -4.360 -22.129 1.00 88.12 72 TYR A O 1
ATOM 586 N N . ARG A 1 73 ? 14.144 -2.452 -22.337 1.00 87.75 73 ARG A N 1
ATOM 587 C CA . ARG A 1 73 ? 15.075 -1.818 -23.264 1.00 87.75 73 ARG A CA 1
ATOM 588 C C . ARG A 1 73 ? 16.052 -0.945 -22.501 1.00 87.75 73 ARG A C 1
ATOM 590 O O . ARG A 1 73 ? 15.656 -0.063 -21.743 1.00 87.75 73 ARG A O 1
ATOM 597 N N . ASN A 1 74 ? 17.332 -1.164 -22.750 1.00 88.50 74 ASN A N 1
ATOM 598 C CA . ASN A 1 74 ? 18.396 -0.330 -22.236 1.00 88.50 74 ASN A CA 1
ATOM 599 C C . ASN A 1 74 ? 18.811 0.684 -23.309 1.00 88.50 74 ASN A C 1
ATOM 601 O O . ASN A 1 74 ? 19.452 0.334 -24.301 1.00 88.50 74 ASN A O 1
ATOM 605 N N . LEU A 1 75 ? 18.427 1.944 -23.104 1.00 90.06 75 LEU A N 1
ATOM 606 C CA . LEU A 1 75 ? 18.657 3.028 -24.060 1.00 90.06 75 LEU A CA 1
ATOM 607 C C . LEU A 1 75 ? 20.057 3.654 -23.960 1.00 90.06 75 LEU A C 1
ATOM 609 O O . LEU A 1 75 ? 20.372 4.559 -24.730 1.00 90.06 75 LEU A O 1
ATOM 613 N N . TYR A 1 76 ? 20.922 3.187 -23.052 1.00 89.88 76 TYR A N 1
ATOM 614 C CA . TYR A 1 76 ? 22.306 3.650 -23.024 1.00 89.88 76 TYR A CA 1
ATOM 615 C C . TYR A 1 76 ? 23.037 3.223 -24.302 1.00 89.88 76 TYR A C 1
ATOM 617 O O . TYR A 1 76 ? 23.009 2.058 -24.705 1.00 89.88 76 TYR A O 1
ATOM 625 N N . LYS A 1 77 ? 23.770 4.171 -24.894 1.00 91.12 77 LYS A N 1
ATOM 626 C CA . LYS A 1 77 ? 24.504 4.009 -26.159 1.00 91.12 77 LYS A CA 1
ATOM 627 C C . LYS A 1 77 ? 25.357 2.736 -26.215 1.00 91.12 77 LYS A C 1
ATOM 629 O O . LYS A 1 77 ? 25.353 2.042 -27.224 1.00 91.12 77 LYS A O 1
ATOM 634 N N . GLN A 1 78 ? 26.045 2.403 -25.125 1.00 92.38 78 GLN A N 1
ATOM 635 C CA . GLN A 1 78 ? 26.889 1.206 -25.037 1.00 92.38 78 GLN A CA 1
ATOM 636 C C . GLN A 1 78 ? 26.114 -0.105 -25.251 1.00 92.38 78 GLN A C 1
ATOM 638 O O . GLN A 1 78 ? 26.603 -0.997 -25.932 1.00 92.38 78 GLN A O 1
ATOM 643 N N . TYR A 1 79 ? 24.885 -0.205 -24.738 1.00 90.44 79 TYR A N 1
ATOM 644 C CA . TYR A 1 79 ? 24.060 -1.408 -24.875 1.00 90.44 79 TYR A CA 1
ATOM 645 C C . TYR A 1 79 ? 23.456 -1.525 -26.276 1.00 90.44 79 TYR A C 1
ATOM 647 O O . TYR A 1 79 ? 23.279 -2.630 -26.780 1.00 90.44 79 TYR A O 1
ATOM 655 N N . HIS A 1 80 ? 23.178 -0.389 -26.923 1.00 92.06 80 HIS A N 1
ATOM 656 C CA . HIS A 1 80 ? 22.830 -0.369 -28.341 1.00 92.06 80 HIS A CA 1
ATOM 657 C C . HIS A 1 80 ? 23.995 -0.902 -29.188 1.00 92.06 80 HIS A C 1
ATOM 659 O O . HIS A 1 80 ? 23.816 -1.836 -29.963 1.00 92.06 80 HIS A O 1
ATOM 665 N N . LEU A 1 81 ? 25.200 -0.357 -28.985 1.00 92.50 81 LEU A N 1
ATOM 666 C CA . LEU A 1 81 ? 26.413 -0.767 -29.699 1.00 92.50 81 LEU A CA 1
ATOM 667 C C . LEU A 1 81 ? 26.735 -2.253 -29.514 1.00 92.50 81 LEU A C 1
ATOM 669 O O . LEU A 1 81 ? 27.069 -2.922 -30.482 1.00 92.50 81 LEU A O 1
ATOM 673 N N . GLN A 1 82 ? 26.596 -2.786 -28.298 1.00 91.38 82 GLN A N 1
ATOM 674 C CA . GLN A 1 82 ? 26.814 -4.212 -28.031 1.00 91.38 82 GLN A CA 1
ATOM 675 C C . GLN A 1 82 ? 25.850 -5.120 -28.803 1.00 91.38 82 GLN A C 1
ATOM 677 O O . GLN A 1 82 ? 26.239 -6.215 -29.198 1.00 91.38 82 GLN A O 1
ATOM 682 N N . ARG A 1 83 ? 24.602 -4.686 -29.017 1.00 89.50 83 ARG A N 1
ATOM 683 C CA . ARG A 1 83 ? 23.598 -5.474 -29.743 1.00 89.50 83 ARG A CA 1
ATOM 684 C C . ARG A 1 83 ? 23.736 -5.335 -31.258 1.00 89.50 83 ARG A C 1
ATOM 686 O O . ARG A 1 83 ? 23.715 -6.339 -31.957 1.00 89.50 83 ARG A O 1
ATOM 693 N N . PHE A 1 84 ? 23.857 -4.106 -31.758 1.00 92.44 84 PHE A N 1
ATOM 694 C CA . PHE A 1 84 ? 23.764 -3.798 -33.191 1.00 92.44 84 PHE A CA 1
ATOM 695 C C . PHE A 1 84 ? 25.118 -3.539 -33.871 1.00 92.44 84 PHE A C 1
ATOM 697 O O . PHE A 1 84 ? 25.171 -3.397 -35.091 1.00 92.44 84 PHE A O 1
ATOM 704 N N . GLY A 1 85 ? 26.217 -3.436 -33.119 1.00 90.25 85 GLY A N 1
ATOM 705 C CA . GLY A 1 85 ? 27.571 -3.169 -33.632 1.00 90.25 85 GLY A CA 1
ATOM 706 C C . GLY A 1 85 ? 27.828 -1.724 -34.088 1.00 90.25 85 GLY A C 1
ATOM 707 O O . GLY A 1 85 ? 28.978 -1.309 -34.193 1.00 90.25 85 GLY A O 1
ATOM 708 N N . SER A 1 86 ? 26.780 -0.933 -34.320 1.00 90.94 86 SER A N 1
ATOM 709 C CA . SER A 1 86 ? 26.830 0.475 -34.734 1.00 90.94 86 SER A CA 1
ATOM 710 C C . SER A 1 86 ? 25.661 1.247 -34.114 1.00 90.94 86 SER A C 1
ATOM 712 O O . SER A 1 86 ? 24.678 0.639 -33.712 1.00 90.94 86 SER A O 1
ATOM 714 N N . ILE A 1 87 ? 25.779 2.576 -34.007 1.00 89.44 87 ILE A N 1
ATOM 715 C CA . ILE A 1 87 ? 24.731 3.482 -33.490 1.00 89.44 87 ILE A CA 1
ATOM 716 C C . ILE A 1 87 ? 23.584 3.627 -34.501 1.00 89.44 87 ILE A C 1
ATOM 718 O O . ILE A 1 87 ? 22.435 3.843 -34.118 1.00 89.44 87 ILE A O 1
ATOM 722 N N . ASP A 1 88 ? 23.914 3.521 -35.788 1.00 90.69 88 ASP A N 1
ATOM 723 C CA . ASP A 1 88 ? 22.971 3.723 -36.888 1.00 90.69 88 ASP A CA 1
ATOM 724 C C . ASP A 1 88 ? 22.309 2.410 -37.322 1.00 90.69 88 ASP A C 1
ATOM 726 O O . ASP A 1 88 ? 21.270 2.421 -37.986 1.00 90.69 88 ASP A O 1
ATOM 730 N N . ASN A 1 89 ? 22.882 1.267 -36.928 1.00 90.62 89 ASN A N 1
ATOM 731 C CA . ASN A 1 89 ? 22.326 -0.037 -37.251 1.00 90.62 89 ASN A CA 1
ATOM 732 C C . ASN A 1 89 ? 21.167 -0.386 -36.308 1.00 90.62 89 ASN A C 1
ATOM 734 O O . ASN A 1 89 ? 21.262 -0.264 -35.092 1.00 90.62 89 ASN A O 1
ATOM 738 N N . ARG A 1 90 ? 20.070 -0.870 -36.884 1.00 90.19 90 ARG A N 1
ATOM 739 C CA . ARG A 1 90 ? 18.902 -1.385 -36.153 1.00 90.19 90 ARG A CA 1
ATOM 740 C C . ARG A 1 90 ? 18.484 -2.771 -36.623 1.00 90.19 90 ARG A C 1
ATOM 742 O O . ARG A 1 90 ? 17.455 -3.279 -36.192 1.00 90.19 90 ARG A O 1
ATOM 749 N N . ILE A 1 91 ? 19.270 -3.367 -37.515 1.00 91.69 91 ILE A N 1
ATOM 750 C CA . ILE A 1 91 ? 19.039 -4.709 -38.019 1.00 91.69 91 ILE A CA 1
ATOM 751 C C . ILE A 1 91 ? 19.767 -5.682 -37.099 1.00 91.69 91 ILE A C 1
ATOM 753 O O . ILE A 1 91 ? 20.987 -5.599 -36.932 1.00 91.69 91 ILE A O 1
ATOM 757 N N . TYR A 1 92 ? 19.015 -6.599 -36.504 1.00 87.00 92 TYR A N 1
ATOM 758 C CA . TYR A 1 92 ? 19.535 -7.685 -35.682 1.00 87.00 92 TYR A CA 1
ATOM 759 C C . TYR A 1 92 ? 18.898 -8.991 -36.153 1.00 87.00 92 TYR A C 1
ATOM 761 O O . TYR A 1 92 ? 17.685 -9.064 -36.309 1.00 87.00 92 TYR A O 1
ATOM 769 N N . HIS A 1 93 ? 19.719 -9.997 -36.474 1.00 88.19 93 HIS A N 1
ATOM 770 C CA . HIS A 1 93 ? 19.274 -11.263 -37.092 1.00 88.19 93 HIS A CA 1
ATOM 771 C C . HIS A 1 93 ? 18.362 -11.101 -38.323 1.00 88.19 93 HIS A C 1
ATOM 773 O O . HIS A 1 93 ? 17.479 -11.914 -38.565 1.00 88.19 93 HIS A O 1
ATOM 779 N N . GLY A 1 94 ? 18.591 -10.056 -39.125 1.00 89.69 94 GLY A N 1
ATOM 780 C CA . GLY A 1 94 ? 17.829 -9.795 -40.353 1.00 89.69 94 GLY A CA 1
ATOM 781 C C . GLY A 1 94 ? 16.507 -9.049 -40.151 1.00 89.69 94 GLY A C 1
ATOM 782 O O . GLY A 1 94 ? 15.871 -8.693 -41.139 1.00 89.69 94 GLY A O 1
ATOM 783 N N . GLU A 1 95 ? 16.125 -8.740 -38.911 1.00 91.06 95 GLU A N 1
ATOM 784 C CA . GLU A 1 95 ? 14.914 -7.979 -38.601 1.00 91.06 95 GLU A CA 1
ATOM 785 C C . GLU A 1 95 ? 15.235 -6.565 -38.122 1.00 91.06 95 GLU A C 1
ATOM 787 O O . GLU A 1 95 ? 16.238 -6.321 -37.447 1.00 91.06 95 GLU A O 1
ATOM 792 N N . PHE A 1 96 ? 14.361 -5.619 -38.468 1.00 91.56 96 PHE A N 1
ATOM 793 C CA . PHE A 1 96 ? 14.445 -4.255 -37.964 1.00 91.56 96 PHE A CA 1
ATOM 794 C C . PHE A 1 96 ? 13.866 -4.184 -36.549 1.00 91.56 96 PHE A C 1
ATOM 796 O O . PHE A 1 96 ? 12.677 -4.415 -36.338 1.00 91.56 96 PHE A O 1
ATOM 803 N N . GLU A 1 97 ? 14.693 -3.804 -35.582 1.00 89.50 97 GLU A N 1
ATOM 804 C CA . GLU A 1 97 ? 14.298 -3.640 -34.187 1.00 89.50 97 GLU A CA 1
ATOM 805 C C . GLU A 1 97 ? 14.317 -2.166 -33.749 1.00 89.50 97 GLU A C 1
ATOM 807 O O . GLU A 1 97 ? 14.902 -1.289 -34.388 1.00 89.50 97 GLU A O 1
ATOM 812 N N . HIS A 1 98 ? 13.706 -1.858 -32.598 1.00 87.62 98 HIS A N 1
ATOM 813 C CA . HIS A 1 98 ? 13.909 -0.534 -32.001 1.00 87.62 98 HIS A CA 1
ATOM 814 C C . HIS A 1 98 ? 15.339 -0.374 -31.446 1.00 87.62 98 HIS A C 1
ATOM 816 O O . HIS A 1 98 ? 16.135 -1.311 -31.390 1.00 87.62 98 HIS A O 1
ATOM 822 N N . ILE A 1 99 ? 15.667 0.833 -30.990 1.00 88.81 99 ILE A N 1
ATOM 823 C CA . ILE A 1 99 ? 16.989 1.173 -30.456 1.00 88.81 99 ILE A CA 1
ATOM 824 C C . ILE A 1 99 ? 17.231 0.613 -29.044 1.00 88.81 99 ILE A C 1
ATOM 826 O O . ILE A 1 99 ? 16.308 0.467 -28.239 1.00 88.81 99 ILE A O 1
ATOM 830 N N . GLY A 1 100 ? 18.495 0.343 -28.720 1.00 90.69 100 GLY A N 1
ATOM 831 C CA . GLY A 1 100 ? 18.947 -0.001 -27.370 1.00 90.69 100 GLY A CA 1
ATOM 832 C C . GLY A 1 100 ? 19.195 -1.495 -27.196 1.00 90.69 100 GLY A C 1
ATOM 833 O O . GLY A 1 100 ? 18.768 -2.302 -28.019 1.00 90.69 100 GLY A O 1
ATOM 834 N N . GLY A 1 101 ? 19.880 -1.863 -26.117 1.00 88.88 101 GLY A N 1
ATOM 835 C CA . GLY A 1 101 ? 20.011 -3.269 -25.737 1.00 88.88 101 GLY A CA 1
ATOM 836 C C . GLY A 1 101 ? 18.698 -3.820 -25.184 1.00 88.88 101 GLY A C 1
ATOM 837 O O . GLY A 1 101 ? 17.815 -3.059 -24.785 1.00 88.88 101 GLY A O 1
ATOM 838 N N . GLN A 1 102 ? 18.582 -5.142 -25.126 1.00 88.56 102 GLN A N 1
ATOM 839 C CA . GLN A 1 102 ? 17.485 -5.818 -24.436 1.00 88.56 102 GLN A CA 1
ATOM 840 C C . GLN A 1 102 ? 18.032 -6.491 -23.178 1.00 88.56 102 GLN A C 1
ATOM 842 O O . GLN A 1 102 ? 19.104 -7.096 -23.205 1.00 88.56 102 GLN A O 1
ATOM 847 N N . SER A 1 103 ? 17.308 -6.374 -22.073 1.00 87.06 103 SER A N 1
ATOM 848 C CA . SER A 1 103 ? 17.659 -6.997 -20.801 1.00 87.06 103 SER A CA 1
ATOM 849 C C . SER A 1 103 ? 16.448 -7.755 -20.272 1.00 87.06 103 SER A C 1
ATOM 851 O O . SER A 1 103 ? 15.393 -7.140 -20.087 1.00 87.06 103 SER A O 1
ATOM 853 N N . PRO A 1 104 ? 16.567 -9.070 -20.046 1.00 89.31 104 PRO A N 1
ATOM 854 C CA . PRO A 1 104 ? 15.472 -9.843 -19.499 1.00 89.31 104 PRO A CA 1
ATOM 855 C C . PRO A 1 104 ? 15.305 -9.526 -18.017 1.00 89.31 104 PRO A C 1
ATOM 857 O O . PRO A 1 104 ? 16.278 -9.452 -17.266 1.00 89.31 104 PRO A O 1
ATOM 860 N N . ILE A 1 105 ? 14.061 -9.333 -17.604 1.00 90.38 105 ILE A N 1
ATOM 861 C CA . ILE A 1 105 ? 13.664 -9.017 -16.239 1.00 90.38 105 ILE A CA 1
ATOM 862 C C . ILE A 1 105 ? 12.521 -9.948 -15.867 1.00 90.38 105 ILE A C 1
ATOM 864 O O . ILE A 1 105 ? 11.622 -10.214 -16.662 1.00 90.38 105 ILE A O 1
ATOM 868 N N . THR A 1 106 ? 12.546 -10.431 -14.634 1.00 92.44 106 THR A N 1
ATOM 869 C CA . THR A 1 106 ? 11.414 -11.159 -14.058 1.00 92.44 106 THR A CA 1
ATOM 870 C C . THR A 1 106 ? 10.729 -10.289 -13.021 1.00 92.44 106 THR A C 1
ATOM 872 O O . THR A 1 106 ? 11.380 -9.499 -12.334 1.00 92.44 106 THR A O 1
ATOM 875 N N . ARG A 1 107 ? 9.411 -10.409 -12.895 1.00 91.88 107 ARG A N 1
ATOM 876 C CA . ARG A 1 107 ? 8.627 -9.596 -11.966 1.00 91.88 107 ARG A CA 1
ATOM 877 C C . ARG A 1 107 ? 7.511 -10.401 -11.331 1.00 91.88 107 ARG A C 1
ATOM 879 O O . ARG A 1 107 ? 6.752 -11.060 -12.027 1.00 91.88 107 ARG A O 1
ATOM 886 N N . ASP A 1 108 ? 7.364 -10.269 -10.021 1.00 94.38 108 ASP A N 1
ATOM 887 C CA . ASP A 1 108 ? 6.173 -10.736 -9.327 1.00 94.38 108 ASP A CA 1
ATOM 888 C C . ASP A 1 108 ? 4.956 -9.879 -9.667 1.00 94.38 108 ASP A C 1
ATOM 890 O O . ASP A 1 108 ? 4.955 -8.652 -9.502 1.00 94.38 108 ASP A O 1
ATOM 894 N N . ARG A 1 109 ? 3.884 -10.561 -10.050 1.00 95.19 109 ARG A N 1
ATOM 895 C CA . ARG A 1 109 ? 2.570 -9.992 -10.306 1.00 95.19 109 ARG A CA 1
ATOM 896 C C . ARG A 1 109 ? 1.540 -10.650 -9.404 1.00 95.19 109 ARG A C 1
ATOM 898 O O . ARG A 1 109 ? 1.470 -11.875 -9.296 1.00 95.19 109 ARG A O 1
ATOM 905 N N . LEU A 1 110 ? 0.740 -9.822 -8.745 1.00 97.50 110 LEU A N 1
ATOM 906 C CA . LEU A 1 110 ? -0.432 -10.252 -7.994 1.00 97.50 110 LEU A CA 1
ATOM 907 C C . LEU A 1 110 ? -1.651 -10.154 -8.907 1.00 97.50 110 LEU A C 1
ATOM 909 O O . LEU A 1 110 ? -1.870 -9.097 -9.485 1.00 97.50 110 LEU A O 1
ATOM 913 N N . HIS A 1 111 ? -2.424 -11.229 -9.027 1.00 97.56 111 HIS A N 1
ATOM 914 C CA . HIS A 1 111 ? -3.647 -11.302 -9.826 1.00 97.56 111 HIS A CA 1
ATOM 915 C C . HIS A 1 111 ? -4.895 -11.095 -8.965 1.00 97.56 111 HIS A C 1
ATOM 917 O O . HIS A 1 111 ? -4.988 -11.669 -7.872 1.00 97.56 111 HIS A O 1
ATOM 923 N N . ASN A 1 112 ? -5.872 -10.363 -9.505 1.00 97.25 112 ASN A N 1
ATOM 924 C CA . ASN A 1 112 ? -7.187 -10.117 -8.917 1.00 97.25 112 ASN A CA 1
ATOM 925 C C . ASN A 1 112 ? -7.075 -9.608 -7.471 1.00 97.25 112 ASN A C 1
ATOM 927 O O . ASN A 1 112 ? -7.387 -10.301 -6.496 1.00 97.25 112 ASN A O 1
ATOM 931 N N . VAL A 1 113 ? -6.528 -8.401 -7.344 1.00 98.12 113 VAL A N 1
ATOM 932 C CA . VAL A 1 113 ? -6.193 -7.772 -6.068 1.00 98.12 113 VAL A CA 1
ATOM 933 C C . VAL A 1 113 ? -7.372 -6.936 -5.577 1.00 98.12 113 VAL A C 1
ATOM 935 O O . VAL A 1 113 ? -7.823 -6.016 -6.259 1.00 98.12 113 VAL A O 1
ATOM 938 N N . LYS A 1 114 ? -7.838 -7.215 -4.356 1.00 98.19 114 LYS A N 1
ATOM 939 C CA . LYS A 1 114 ? -8.749 -6.351 -3.592 1.00 98.19 114 LYS A CA 1
ATOM 940 C C . LYS A 1 114 ? -7.943 -5.648 -2.509 1.00 98.19 114 LYS A C 1
ATOM 942 O O . LYS A 1 114 ? -7.415 -6.311 -1.618 1.00 98.19 114 LYS A O 1
ATOM 947 N N . THR A 1 115 ? -7.919 -4.320 -2.538 1.00 98.44 115 THR A N 1
ATOM 948 C CA . THR A 1 115 ? -7.321 -3.496 -1.480 1.00 98.44 115 THR A CA 1
ATOM 949 C C . THR A 1 115 ? -8.400 -2.652 -0.811 1.00 98.44 115 THR A C 1
ATOM 951 O O . THR A 1 115 ? -9.200 -2.015 -1.485 1.00 98.44 115 THR A O 1
ATOM 954 N N . ILE A 1 116 ? -8.438 -2.648 0.517 1.00 98.50 116 ILE A N 1
ATOM 955 C CA . ILE A 1 116 ? -9.307 -1.806 1.334 1.00 98.50 116 ILE A CA 1
ATOM 956 C C . ILE A 1 116 ? -8.423 -0.823 2.092 1.00 98.50 116 ILE A C 1
ATOM 958 O O . ILE A 1 116 ? -7.505 -1.223 2.809 1.00 98.50 116 ILE A O 1
ATOM 962 N N . ILE A 1 117 ? -8.705 0.462 1.932 1.00 98.50 117 ILE A N 1
ATOM 963 C CA . ILE A 1 117 ? -8.034 1.542 2.647 1.00 98.50 117 ILE A CA 1
ATOM 964 C C . ILE A 1 117 ? -9.053 2.175 3.583 1.00 98.50 117 ILE A C 1
ATOM 966 O O . ILE A 1 117 ? -10.111 2.620 3.140 1.00 98.50 117 ILE A O 1
ATOM 970 N N . TYR A 1 118 ? -8.711 2.245 4.863 1.00 98.06 118 TYR A N 1
ATOM 971 C CA . TYR A 1 118 ? -9.424 3.051 5.843 1.00 98.06 118 TYR A CA 1
ATOM 972 C C . TYR A 1 118 ? -8.617 4.312 6.108 1.00 98.06 118 TYR A C 1
ATOM 974 O O . TYR A 1 118 ? -7.436 4.234 6.457 1.00 98.06 118 TYR A O 1
ATOM 982 N N . LEU A 1 119 ? -9.263 5.462 5.953 1.00 97.50 119 LEU A N 1
ATOM 983 C CA . LEU A 1 119 ? -8.681 6.777 6.178 1.00 97.50 119 LEU A CA 1
ATOM 984 C C . LEU A 1 119 ? -9.418 7.485 7.316 1.00 97.50 119 LEU A C 1
ATOM 986 O O . LEU A 1 119 ? -10.649 7.570 7.326 1.00 97.50 119 LEU A O 1
ATOM 990 N N . LEU A 1 120 ? -8.647 8.009 8.262 1.00 95.62 120 LEU A N 1
ATOM 991 C CA . LEU A 1 120 ? -9.090 8.988 9.250 1.00 95.62 120 LEU A CA 1
ATOM 992 C C . LEU A 1 120 ? -8.349 10.291 8.967 1.00 95.62 120 LEU A C 1
ATOM 994 O O . LEU A 1 120 ? -7.142 10.368 9.181 1.00 95.62 120 LEU A O 1
ATOM 998 N N . ALA A 1 121 ? -9.052 11.296 8.465 1.00 94.81 121 ALA A N 1
ATOM 999 C CA . ALA A 1 121 ? -8.500 12.614 8.166 1.00 94.81 121 ALA A CA 1
ATOM 1000 C C . ALA A 1 121 ? -9.530 13.695 8.510 1.00 94.81 121 ALA A C 1
ATOM 1002 O O . ALA A 1 121 ? -10.600 13.395 9.046 1.00 94.81 121 ALA A O 1
ATOM 1003 N N . ASP A 1 122 ? -9.218 14.953 8.212 1.00 93.19 122 ASP A N 1
ATOM 1004 C CA . ASP A 1 122 ? -10.215 16.013 8.269 1.00 93.19 122 ASP A CA 1
ATOM 1005 C C . ASP A 1 122 ? -11.346 15.776 7.257 1.00 93.19 122 ASP A C 1
ATOM 1007 O O . ASP A 1 122 ? -11.154 15.184 6.192 1.00 93.19 122 ASP A O 1
ATOM 1011 N N . GLU A 1 123 ? -12.546 16.236 7.607 1.00 94.00 123 GLU A N 1
ATOM 1012 C CA . GLU A 1 123 ? -13.761 15.978 6.831 1.00 94.00 123 GLU A CA 1
ATOM 1013 C C . GLU A 1 123 ? -13.692 16.546 5.411 1.00 94.00 123 GLU A C 1
ATOM 1015 O O . GLU A 1 123 ? -14.124 15.885 4.470 1.00 94.00 123 GLU A O 1
ATOM 1020 N N . GLU A 1 124 ? -13.065 17.712 5.245 1.00 93.25 124 GLU A N 1
ATOM 1021 C CA . GLU A 1 124 ? -12.841 18.332 3.939 1.00 93.25 124 GLU A CA 1
ATOM 1022 C C . GLU A 1 124 ? -12.022 17.415 3.014 1.00 93.25 124 GLU A C 1
ATOM 1024 O O . GLU A 1 124 ? -12.430 17.155 1.881 1.00 93.25 124 GLU A O 1
ATOM 1029 N N . ALA A 1 125 ? -10.899 16.874 3.501 1.00 93.81 125 ALA A N 1
ATOM 1030 C CA . ALA A 1 125 ? -10.069 15.955 2.726 1.00 93.81 125 ALA A CA 1
ATOM 1031 C C . ALA A 1 125 ? -10.804 14.650 2.381 1.00 93.81 125 ALA A C 1
ATOM 1033 O O . ALA A 1 125 ? -10.710 14.170 1.250 1.00 93.81 125 ALA A O 1
ATOM 1034 N N . MET A 1 126 ? -11.542 14.072 3.335 1.00 96.12 126 MET A N 1
ATOM 1035 C CA . MET A 1 126 ? -12.292 12.836 3.093 1.00 96.12 126 MET A CA 1
ATOM 1036 C C . MET A 1 126 ? -13.414 13.032 2.066 1.00 96.12 126 MET A C 1
ATOM 1038 O O . MET A 1 126 ? -13.580 12.185 1.188 1.00 96.12 126 MET A O 1
ATOM 1042 N N . GLU A 1 127 ? -14.142 14.147 2.131 1.00 94.81 127 GLU A N 1
ATOM 1043 C CA . GLU A 1 127 ? -15.208 14.451 1.173 1.00 94.81 127 GLU A CA 1
ATOM 1044 C C . GLU A 1 127 ? -14.643 14.711 -0.224 1.00 94.81 127 GLU A C 1
ATOM 1046 O O . GLU A 1 127 ? -15.175 14.206 -1.212 1.00 94.81 127 GLU A O 1
ATOM 1051 N N . GLN A 1 128 ? -13.509 15.413 -0.316 1.00 93.38 128 GLN A N 1
ATOM 1052 C CA . GLN A 1 128 ? -12.829 15.639 -1.588 1.00 93.38 128 GLN A CA 1
ATOM 1053 C C . GLN A 1 128 ? -12.380 14.323 -2.237 1.00 93.38 128 GLN A C 1
ATOM 1055 O O . GLN A 1 128 ? -12.631 14.111 -3.422 1.00 93.38 128 GLN A O 1
ATOM 1060 N N . ILE A 1 129 ? -11.768 13.413 -1.468 1.00 95.06 129 ILE A N 1
ATOM 1061 C CA . ILE A 1 129 ? -11.370 12.084 -1.964 1.00 95.06 129 ILE A CA 1
ATOM 1062 C C . ILE A 1 129 ? -12.596 11.301 -2.428 1.00 95.06 129 ILE A C 1
ATOM 1064 O O . ILE A 1 129 ? -12.578 10.726 -3.514 1.00 95.06 129 ILE A O 1
ATOM 1068 N N . LYS A 1 130 ? -13.663 11.282 -1.623 1.00 95.44 130 LYS A N 1
ATOM 1069 C CA . LYS A 1 130 ? -14.898 10.570 -1.953 1.00 95.44 130 LYS A CA 1
ATOM 1070 C C . LYS A 1 130 ? -15.526 11.086 -3.247 1.00 95.44 130 LYS A C 1
ATOM 1072 O O . LYS A 1 130 ? -15.846 10.284 -4.118 1.00 95.44 130 LYS A O 1
ATOM 1077 N N . SER A 1 131 ? -15.668 12.404 -3.373 1.00 92.94 131 SER A N 1
ATOM 1078 C CA . SER A 1 131 ? -16.243 13.060 -4.550 1.00 92.94 131 SER A CA 1
ATOM 1079 C C . SER A 1 131 ? -15.407 12.802 -5.802 1.00 92.94 131 SER A C 1
ATOM 1081 O O . SER A 1 131 ? -15.935 12.362 -6.822 1.00 92.94 131 SER A O 1
ATOM 1083 N N . ASN A 1 132 ? -14.085 12.972 -5.708 1.00 92.38 132 ASN A N 1
ATOM 1084 C CA . ASN A 1 132 ? -13.198 12.758 -6.845 1.00 92.38 132 ASN A CA 1
ATOM 1085 C C . ASN A 1 132 ? -13.223 11.298 -7.300 1.00 92.38 132 ASN A C 1
ATOM 1087 O O . ASN A 1 132 ? -13.420 11.055 -8.481 1.00 92.38 132 ASN A O 1
ATOM 1091 N N . LEU A 1 133 ? -13.107 10.329 -6.385 1.00 93.00 133 LEU A N 1
ATOM 1092 C CA . LEU A 1 133 ? -13.143 8.903 -6.736 1.00 93.00 133 LEU A CA 1
ATOM 1093 C C . LEU A 1 133 ? -14.509 8.422 -7.255 1.00 93.00 133 LEU A C 1
ATOM 1095 O O . LEU A 1 133 ? -14.559 7.377 -7.898 1.00 93.00 133 LEU A O 1
ATOM 1099 N N . ALA A 1 134 ? -15.594 9.152 -6.981 1.00 86.94 134 ALA A N 1
ATOM 1100 C CA . ALA A 1 134 ? -16.910 8.903 -7.573 1.00 86.94 134 ALA A CA 1
ATOM 1101 C C . ALA A 1 134 ? -17.065 9.524 -8.977 1.00 86.94 134 ALA A C 1
ATOM 1103 O O . ALA A 1 134 ? -17.943 9.115 -9.736 1.00 86.94 134 ALA A O 1
ATOM 1104 N N . GLY A 1 135 ? -16.240 10.519 -9.311 1.00 79.62 135 GLY A N 1
ATOM 1105 C CA . GLY A 1 135 ? -16.223 11.195 -10.603 1.00 79.62 135 GLY A CA 1
ATOM 1106 C C . GLY A 1 135 ? -15.346 10.505 -11.653 1.00 79.62 135 GLY A C 1
ATOM 1107 O O . GLY A 1 135 ? -14.806 9.418 -11.456 1.00 79.62 135 GLY A O 1
ATOM 1108 N N . ASN A 1 136 ? -15.185 11.169 -12.799 1.00 64.94 136 ASN A N 1
ATOM 1109 C CA . ASN A 1 136 ? -14.376 10.675 -13.913 1.00 64.94 136 ASN A CA 1
ATOM 1110 C C . ASN A 1 136 ? -12.895 11.048 -13.692 1.00 64.94 136 ASN A C 1
ATOM 1112 O O . ASN A 1 136 ? -12.418 12.074 -14.177 1.00 64.94 136 ASN A O 1
ATOM 1116 N N . VAL A 1 137 ? -12.185 10.263 -12.880 1.00 65.31 137 VAL A N 1
ATOM 1117 C CA . VAL A 1 137 ? -10.757 10.485 -12.588 1.00 65.31 137 VAL A CA 1
ATOM 1118 C C . VAL A 1 137 ? -9.906 9.966 -13.755 1.00 65.31 137 VAL A C 1
ATOM 1120 O O . VAL A 1 137 ? -10.234 8.916 -14.313 1.00 65.31 137 VAL A O 1
ATOM 1123 N N . PRO A 1 138 ? -8.799 10.641 -14.138 1.00 66.75 138 PRO A N 1
ATOM 1124 C CA . PRO A 1 138 ? -7.792 10.046 -15.020 1.00 66.75 138 PRO A CA 1
ATOM 1125 C C . PRO A 1 138 ? -7.349 8.672 -14.509 1.00 66.75 138 PRO A C 1
ATOM 1127 O O . PRO A 1 138 ? -7.462 8.397 -13.317 1.00 66.75 138 PRO A O 1
ATOM 1130 N N . ALA A 1 139 ? -6.816 7.837 -15.407 1.00 81.12 139 ALA A N 1
ATOM 1131 C CA . ALA A 1 139 ? -6.374 6.473 -15.118 1.00 81.12 139 ALA A CA 1
ATOM 1132 C C . ALA A 1 139 ? -5.598 6.381 -13.787 1.00 81.12 139 ALA A C 1
ATOM 1134 O O . ALA A 1 139 ? -4.421 6.744 -13.692 1.00 81.12 139 ALA A O 1
ATOM 1135 N N . LEU A 1 140 ? -6.297 5.925 -12.745 1.00 91.69 140 LEU A N 1
ATOM 1136 C CA . LEU A 1 140 ? -5.741 5.731 -11.418 1.00 91.69 140 LEU A CA 1
ATOM 1137 C C . LEU A 1 140 ? -4.894 4.467 -11.433 1.00 91.69 140 LEU A C 1
ATOM 1139 O O . LEU A 1 140 ? -5.260 3.47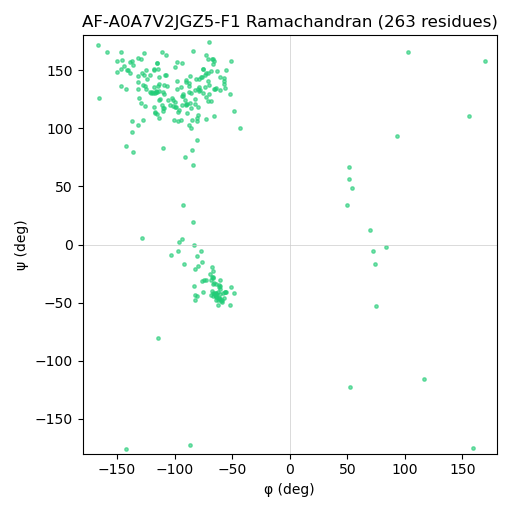1 -12.054 1.00 91.69 140 LEU A O 1
ATOM 1143 N N . HIS A 1 141 ? -3.797 4.488 -10.690 1.00 94.25 141 HIS A N 1
ATOM 1144 C CA . HIS A 1 141 ? -2.954 3.320 -10.485 1.00 94.25 141 HIS A CA 1
ATOM 1145 C C . HIS A 1 141 ? -2.554 3.203 -9.015 1.00 94.25 141 HIS A C 1
ATOM 1147 O O . HIS A 1 141 ? -2.510 4.195 -8.281 1.00 94.25 141 HIS A O 1
ATOM 1153 N N . LEU A 1 142 ? -2.262 1.981 -8.578 1.00 95.38 142 LEU A N 1
ATOM 1154 C CA . LEU A 1 142 ? -1.767 1.698 -7.234 1.00 95.38 142 LEU A CA 1
ATOM 1155 C C . LEU A 1 142 ? -0.637 0.671 -7.324 1.00 95.38 142 LEU A C 1
ATOM 1157 O O . LEU A 1 142 ? -0.881 -0.512 -7.537 1.00 95.38 142 LEU A O 1
ATOM 1161 N N . GLY A 1 143 ? 0.602 1.126 -7.138 1.00 92.56 143 GLY A N 1
ATOM 1162 C CA . GLY A 1 143 ? 1.796 0.319 -7.392 1.00 92.56 143 GLY A CA 1
ATOM 1163 C C . GLY A 1 143 ? 2.619 0.942 -8.510 1.00 92.56 143 GLY A C 1
ATOM 1164 O O . GLY A 1 143 ? 3.139 2.047 -8.338 1.00 92.56 143 GLY A O 1
ATOM 1165 N N . MET A 1 144 ? 2.751 0.238 -9.630 1.00 89.44 144 MET A N 1
ATOM 1166 C CA . MET A 1 144 ? 3.367 0.763 -10.849 1.00 89.44 144 MET A CA 1
ATOM 1167 C C . MET A 1 144 ? 2.362 1.564 -11.693 1.00 89.44 144 MET A C 1
ATOM 1169 O O . MET A 1 144 ? 1.161 1.520 -11.447 1.00 89.44 144 MET A O 1
ATOM 1173 N N . ALA A 1 145 ? 2.847 2.323 -12.679 1.00 89.12 145 ALA A N 1
ATOM 1174 C CA . ALA A 1 145 ? 1.996 3.187 -13.504 1.00 89.12 145 ALA A CA 1
ATOM 1175 C C . ALA A 1 145 ? 1.019 2.390 -14.388 1.00 89.12 145 ALA A C 1
ATOM 1177 O O . ALA A 1 145 ? -0.070 2.865 -14.693 1.00 89.12 145 ALA A O 1
ATOM 1178 N N . GLU A 1 146 ? 1.397 1.172 -14.772 1.00 88.62 146 GLU A N 1
ATOM 1179 C CA . GLU A 1 146 ? 0.557 0.232 -15.513 1.00 88.62 146 GLU A CA 1
ATOM 1180 C C . GLU A 1 146 ? -0.448 -0.532 -14.631 1.00 88.62 146 GLU A C 1
ATOM 1182 O O . GLU A 1 146 ? -1.338 -1.201 -15.155 1.00 88.62 146 GLU A O 1
ATOM 1187 N N . ASP A 1 147 ? -0.334 -0.435 -13.301 1.00 93.44 147 ASP A N 1
ATOM 1188 C CA . ASP A 1 147 ? -1.180 -1.161 -12.346 1.00 93.44 147 ASP A CA 1
ATOM 1189 C C . ASP A 1 147 ? -2.485 -0.400 -12.112 1.00 93.44 147 ASP A C 1
ATOM 1191 O O . ASP A 1 147 ? -2.720 0.162 -11.034 1.00 93.44 147 ASP A O 1
ATOM 1195 N N . LEU A 1 148 ? -3.324 -0.351 -13.148 1.00 94.12 148 LEU A N 1
ATOM 1196 C CA . LEU A 1 148 ? -4.591 0.372 -13.119 1.00 94.12 148 LEU A CA 1
ATOM 1197 C C . LEU A 1 148 ? -5.492 -0.114 -11.982 1.00 94.12 148 LEU A C 1
ATOM 1199 O O . LEU A 1 148 ? -5.579 -1.310 -11.692 1.00 94.12 148 LEU A O 1
ATOM 1203 N N . VAL A 1 149 ? -6.179 0.831 -11.344 1.00 95.06 149 VAL A N 1
ATOM 1204 C CA . VAL A 1 149 ? -7.060 0.562 -10.211 1.00 95.06 149 VAL A CA 1
ATOM 1205 C C . VAL A 1 149 ? -8.443 1.152 -10.420 1.00 95.06 149 VAL A C 1
ATOM 1207 O O . VAL A 1 149 ? -8.598 2.294 -10.847 1.00 95.06 149 VAL A O 1
ATOM 1210 N N . VAL A 1 150 ? -9.455 0.362 -10.072 1.00 93.88 150 VAL A N 1
ATOM 1211 C CA . VAL A 1 150 ? -10.862 0.748 -10.131 1.00 93.88 150 VAL A CA 1
ATOM 1212 C C . VAL A 1 150 ? -11.394 0.902 -8.705 1.00 93.88 150 VAL A C 1
ATOM 1214 O O . VAL A 1 150 ? -11.429 -0.082 -7.955 1.00 93.88 150 VAL A O 1
ATOM 1217 N N . PRO A 1 151 ? -11.826 2.109 -8.299 1.00 94.62 151 PRO A N 1
ATOM 1218 C CA . PRO A 1 151 ? -12.577 2.292 -7.065 1.00 94.62 151 PRO A CA 1
ATOM 1219 C C . PRO A 1 151 ? -13.935 1.591 -7.180 1.00 94.62 151 PRO A C 1
ATOM 1221 O O . PRO A 1 151 ? -14.795 1.999 -7.952 1.00 94.62 151 PRO A O 1
ATOM 1224 N N . LYS A 1 152 ? -14.129 0.507 -6.426 1.00 94.31 152 LYS A N 1
ATOM 1225 C CA . LYS A 1 152 ? -15.393 -0.243 -6.403 1.00 94.31 152 LYS A CA 1
ATOM 1226 C C . LYS A 1 152 ? -16.412 0.396 -5.470 1.00 94.31 152 LYS A C 1
ATOM 1228 O O . LYS A 1 152 ? -17.594 0.437 -5.786 1.00 94.31 152 LYS A O 1
ATOM 1233 N N . ASN A 1 153 ? -15.965 0.805 -4.286 1.00 94.62 153 ASN A N 1
ATOM 1234 C CA . ASN A 1 153 ? -16.825 1.429 -3.288 1.00 94.62 153 ASN A CA 1
ATOM 1235 C C . ASN A 1 153 ? -16.033 2.469 -2.496 1.00 94.62 153 ASN A C 1
ATOM 1237 O O . ASN A 1 153 ? -14.895 2.206 -2.106 1.00 94.62 153 ASN A O 1
ATOM 1241 N N . VAL A 1 154 ? -16.637 3.630 -2.257 1.00 95.94 154 VAL A N 1
ATOM 1242 C CA . VAL A 1 154 ? -16.045 4.730 -1.494 1.00 95.94 154 VAL A CA 1
ATOM 1243 C C . VAL A 1 154 ? -17.112 5.299 -0.569 1.00 95.94 154 VAL A C 1
ATOM 1245 O O . VAL A 1 154 ? -17.958 6.099 -0.968 1.00 95.94 154 VAL A O 1
ATOM 1248 N N . GLU A 1 155 ? -17.098 4.854 0.681 1.00 96.12 155 GLU A N 1
ATOM 1249 C CA . GLU A 1 155 ? -18.181 5.116 1.625 1.00 96.12 155 GLU A CA 1
ATOM 1250 C C . GLU A 1 155 ? -17.668 5.501 3.006 1.00 96.12 155 GLU A C 1
ATOM 1252 O O . GLU A 1 155 ? -16.540 5.196 3.396 1.00 96.12 155 GLU A O 1
ATOM 1257 N N . TYR A 1 156 ? -18.522 6.184 3.763 1.00 96.88 156 TYR A N 1
ATOM 1258 C CA . TYR A 1 156 ? -18.244 6.454 5.163 1.00 96.88 156 TYR A CA 1
ATOM 1259 C C . TYR A 1 156 ? -18.622 5.244 6.006 1.00 96.88 156 TYR A C 1
ATOM 1261 O O . TYR A 1 156 ? -19.726 4.718 5.888 1.00 96.88 156 TYR A O 1
ATOM 1269 N N . VAL A 1 157 ? -17.718 4.853 6.897 1.00 95.38 157 VAL A N 1
ATOM 1270 C CA . VAL A 1 157 ? -17.975 3.867 7.942 1.00 95.38 157 VAL A CA 1
ATOM 1271 C C . VAL A 1 157 ? -17.896 4.544 9.305 1.00 95.38 157 VAL A C 1
ATOM 1273 O O . VAL A 1 157 ? -17.016 5.368 9.574 1.00 95.38 157 VAL A O 1
ATOM 1276 N N . TYR A 1 158 ? -18.849 4.207 10.168 1.00 92.88 158 TYR A N 1
ATOM 1277 C CA . TYR A 1 158 ? -18.936 4.730 11.524 1.00 92.88 158 TYR A CA 1
ATOM 1278 C C . TYR A 1 158 ? -18.376 3.683 12.476 1.00 92.88 158 TYR A C 1
ATOM 1280 O O . TYR A 1 158 ? -18.971 2.632 12.692 1.00 92.88 158 TYR A O 1
ATOM 1288 N N . LEU A 1 159 ? -17.191 3.971 12.999 1.00 90.88 159 LEU A N 1
ATOM 1289 C CA . LEU A 1 159 ? -16.476 3.123 13.937 1.00 90.88 159 LEU A CA 1
ATOM 1290 C C . LEU A 1 159 ? -16.922 3.456 15.358 1.00 90.88 159 LEU A C 1
ATOM 1292 O O . LEU A 1 159 ? -17.017 4.637 15.720 1.00 90.88 159 LEU A O 1
ATOM 1296 N N . ASP A 1 160 ? -17.150 2.423 16.162 1.00 86.44 160 ASP A N 1
ATOM 1297 C CA . ASP A 1 160 ? -17.418 2.575 17.589 1.00 86.44 160 ASP A CA 1
ATOM 1298 C C . ASP A 1 160 ? -16.258 3.323 18.259 1.00 86.44 160 ASP A C 1
ATOM 1300 O O . ASP A 1 160 ? -15.094 3.076 17.963 1.00 86.44 160 ASP A O 1
ATOM 1304 N N . GLU A 1 161 ? -16.547 4.260 19.162 1.00 78.81 161 GLU A N 1
ATOM 1305 C CA . GLU A 1 161 ? -15.485 5.021 19.844 1.00 78.81 161 GLU A CA 1
ATOM 1306 C C . GLU A 1 161 ? -14.672 4.157 20.811 1.00 78.81 161 GLU A C 1
ATOM 1308 O O . GLU A 1 161 ? -13.515 4.456 21.107 1.00 78.81 161 GLU A O 1
ATOM 1313 N N . LYS A 1 162 ? -15.280 3.075 21.303 1.00 84.50 162 LYS A N 1
ATOM 1314 C CA . LYS A 1 162 ? -14.651 2.134 22.223 1.00 84.50 162 LYS A CA 1
ATOM 1315 C C . LYS A 1 162 ? -14.199 0.896 21.451 1.00 84.50 162 LYS A C 1
ATOM 1317 O O . LYS A 1 162 ? -15.045 0.246 20.837 1.00 84.50 162 LYS A O 1
ATOM 1322 N N . PRO A 1 163 ? -12.906 0.530 21.520 1.00 86.25 163 PRO A N 1
ATOM 1323 C CA . PRO A 1 163 ? -12.433 -0.742 21.000 1.00 86.25 163 PRO A CA 1
ATOM 1324 C C . PRO A 1 163 ? -13.197 -1.908 21.634 1.00 86.25 163 PRO A C 1
ATOM 1326 O O . PRO A 1 163 ? -13.379 -1.954 22.855 1.00 86.25 163 PRO A O 1
ATOM 1329 N N . ILE A 1 164 ? -13.611 -2.859 20.805 1.00 88.62 164 ILE A N 1
ATOM 1330 C CA . ILE A 1 164 ? -14.328 -4.068 21.213 1.00 88.62 164 ILE A CA 1
ATOM 1331 C C . ILE A 1 164 ? -13.481 -5.301 20.918 1.00 88.62 164 ILE A C 1
ATOM 1333 O O . ILE A 1 164 ? -12.565 -5.262 20.097 1.00 88.62 164 ILE A O 1
ATOM 1337 N N . GLU A 1 165 ? -13.749 -6.382 21.643 1.00 88.81 165 GLU A N 1
ATOM 1338 C CA . GLU A 1 165 ? -13.049 -7.650 21.457 1.00 88.81 165 GLU A CA 1
ATOM 1339 C C . GLU A 1 165 ? -13.265 -8.182 20.037 1.00 88.81 165 GLU A C 1
ATOM 1341 O O . GLU A 1 165 ? -14.392 -8.213 19.542 1.00 88.81 165 GLU A O 1
ATOM 1346 N N . TYR A 1 166 ? -12.174 -8.596 19.391 1.00 87.69 166 TYR A N 1
ATOM 1347 C CA . TYR A 1 166 ? -12.233 -9.266 18.098 1.00 87.69 166 TYR A CA 1
ATOM 1348 C C . TYR A 1 166 ? -11.862 -10.736 18.255 1.00 87.69 166 TYR A C 1
ATOM 1350 O O . TYR A 1 166 ? -10.720 -11.069 18.577 1.00 87.69 166 TYR A O 1
ATOM 1358 N N . VAL A 1 167 ? -12.812 -11.611 17.935 1.00 83.94 167 VAL A N 1
ATOM 1359 C CA . VAL A 1 167 ? -12.584 -13.050 17.806 1.00 83.94 167 VAL A CA 1
ATOM 1360 C C . VAL A 1 167 ? -12.887 -13.438 16.370 1.00 83.94 167 VAL A C 1
ATOM 1362 O O . VAL A 1 167 ? -14.007 -13.277 15.891 1.00 83.94 167 VAL A O 1
ATOM 1365 N N . GLY A 1 168 ? -11.884 -13.948 15.662 1.00 85.25 168 GLY A N 1
ATOM 1366 C CA . GLY A 1 168 ? -12.083 -14.409 14.297 1.00 85.25 168 GLY A CA 1
ATOM 1367 C C . GLY A 1 168 ? -10.811 -14.488 13.473 1.00 85.25 168 GLY A C 1
ATOM 1368 O O . GLY A 1 168 ? -9.694 -14.257 13.948 1.00 85.25 168 GLY A O 1
ATOM 1369 N N . LYS A 1 169 ? -11.010 -14.813 12.197 1.00 90.88 169 LYS A N 1
ATOM 1370 C CA . LYS A 1 169 ? -9.973 -14.811 11.167 1.00 90.88 169 LYS A CA 1
ATOM 1371 C C . LYS A 1 169 ? -9.990 -13.475 10.438 1.00 90.88 169 LYS A C 1
ATOM 1373 O O . LYS A 1 169 ? -11.052 -13.001 10.056 1.00 90.88 169 LYS A O 1
ATOM 1378 N N . VAL A 1 170 ? -8.820 -12.895 10.213 1.00 94.31 170 VAL A N 1
ATOM 1379 C CA . VAL A 1 170 ? -8.652 -11.771 9.288 1.00 94.31 170 VAL A CA 1
ATOM 1380 C C . VAL A 1 170 ? -8.187 -12.346 7.955 1.00 94.31 170 VAL A C 1
ATOM 1382 O O . VAL A 1 170 ? -7.114 -12.940 7.882 1.00 94.31 170 VAL A O 1
ATOM 1385 N N . ASP A 1 171 ? -8.998 -12.203 6.907 1.00 94.88 171 ASP A N 1
ATOM 1386 C CA . ASP A 1 171 ? -8.742 -12.779 5.574 1.00 94.88 171 ASP A CA 1
ATOM 1387 C C . ASP A 1 171 ? -7.996 -11.817 4.629 1.00 94.88 171 ASP A C 1
ATOM 1389 O O . ASP A 1 171 ? -8.237 -11.776 3.425 1.00 94.88 171 ASP A O 1
ATOM 1393 N N . TYR A 1 172 ? -7.108 -10.994 5.185 1.00 97.44 172 TYR A N 1
ATOM 1394 C CA . TYR A 1 172 ? -6.341 -9.998 4.439 1.00 97.44 172 TYR A CA 1
ATOM 1395 C C . TYR A 1 172 ? -4.907 -9.927 4.954 1.00 97.44 172 TYR A C 1
ATOM 1397 O O . TYR A 1 172 ? -4.636 -10.140 6.138 1.00 97.44 172 TYR A O 1
ATOM 1405 N N . TYR A 1 173 ? -3.989 -9.589 4.056 1.00 97.75 173 TYR A N 1
ATOM 1406 C CA . TYR A 1 173 ? -2.677 -9.092 4.431 1.00 97.75 173 TYR A CA 1
ATOM 1407 C C . TYR A 1 173 ? -2.794 -7.672 4.953 1.00 97.75 173 TYR A C 1
ATOM 1409 O O . TYR A 1 173 ? -3.616 -6.887 4.473 1.00 97.75 173 TYR A O 1
ATOM 1417 N N . SER A 1 174 ? -1.933 -7.328 5.903 1.00 97.31 174 SER A N 1
ATOM 1418 C CA . SER A 1 174 ? -1.854 -5.963 6.400 1.00 97.31 174 SER A CA 1
ATOM 1419 C C . SER A 1 174 ? -0.526 -5.644 7.069 1.00 97.31 174 SER A C 1
ATOM 1421 O O . SER A 1 174 ? 0.248 -6.536 7.413 1.00 97.31 174 SER A O 1
ATOM 1423 N N . TRP A 1 175 ? -0.276 -4.359 7.280 1.00 96.69 175 TRP A N 1
ATOM 1424 C CA . TRP A 1 175 ? 0.858 -3.874 8.047 1.00 96.69 175 TRP A CA 1
ATOM 1425 C C . TRP A 1 175 ? 0.438 -3.664 9.492 1.00 96.69 175 TRP A C 1
ATOM 1427 O O . TRP A 1 175 ? -0.415 -2.828 9.747 1.00 96.69 175 TRP A O 1
ATOM 1437 N N . LEU A 1 176 ? 1.076 -4.365 10.426 1.00 95.44 176 LEU A N 1
ATOM 1438 C CA . LEU A 1 176 ? 0.968 -4.101 11.857 1.00 95.44 176 LEU A CA 1
ATOM 1439 C C . LEU A 1 176 ? 2.016 -3.052 12.251 1.00 95.44 176 LEU A C 1
ATOM 1441 O O . LEU A 1 176 ? 3.207 -3.388 12.316 1.00 95.44 176 LEU A O 1
ATOM 1445 N N . PRO A 1 177 ? 1.620 -1.784 12.460 1.00 93.56 177 PRO A N 1
ATOM 1446 C CA . PRO A 1 177 ? 2.538 -0.728 12.868 1.00 93.56 177 PRO A CA 1
ATOM 1447 C C . PRO A 1 177 ? 3.095 -0.946 14.289 1.00 93.56 177 PRO A C 1
ATOM 1449 O O . PRO A 1 177 ? 2.506 -1.689 15.077 1.00 93.56 177 PRO A O 1
ATOM 1452 N N . PRO A 1 178 ? 4.229 -0.312 14.640 1.00 90.75 178 PRO A N 1
ATOM 1453 C CA . PRO A 1 178 ? 4.759 -0.323 16.002 1.00 90.75 178 PRO A CA 1
ATOM 1454 C C . PRO A 1 178 ? 3.902 0.575 16.905 1.00 90.75 178 PRO A C 1
ATOM 1456 O O . PRO A 1 178 ? 3.401 1.598 16.434 1.00 90.75 178 PRO A O 1
ATOM 1459 N N . LYS A 1 179 ? 3.724 0.216 18.187 1.00 87.75 179 LYS A N 1
ATOM 1460 C CA . LYS A 1 179 ? 2.745 0.848 19.101 1.00 87.75 179 LYS A CA 1
ATOM 1461 C C . LYS A 1 179 ? 2.851 2.376 19.136 1.00 87.75 179 LYS A C 1
ATOM 1463 O O . LYS A 1 179 ? 1.831 3.053 19.205 1.00 87.75 179 LYS A O 1
ATOM 1468 N N . GLU A 1 180 ? 4.065 2.905 19.049 1.00 85.31 180 GLU A N 1
ATOM 1469 C CA . GLU A 1 180 ? 4.382 4.334 19.135 1.00 85.31 180 GLU A CA 1
ATOM 1470 C C . GLU A 1 180 ? 3.818 5.135 17.954 1.00 85.31 180 GLU A C 1
ATOM 1472 O O . GLU A 1 180 ? 3.515 6.315 18.094 1.00 85.31 180 GLU A O 1
ATOM 1477 N N . ALA A 1 181 ? 3.654 4.493 16.795 1.00 82.06 181 ALA A N 1
ATOM 1478 C CA . ALA A 1 181 ? 3.134 5.113 15.579 1.00 82.06 181 ALA A CA 1
ATOM 1479 C C . ALA A 1 181 ? 1.625 4.876 15.385 1.00 82.06 181 ALA A C 1
ATOM 1481 O O . ALA A 1 181 ? 1.058 5.257 14.362 1.00 82.06 181 ALA A O 1
ATOM 1482 N N . CYS A 1 182 ? 0.965 4.203 16.327 1.00 80.31 182 CYS A N 1
ATOM 1483 C CA . CYS A 1 182 ? -0.411 3.754 16.160 1.00 80.31 182 CYS A CA 1
ATOM 1484 C C . CYS A 1 182 ? -1.436 4.740 16.710 1.00 80.31 182 CYS A C 1
ATOM 1486 O O . CYS A 1 182 ? -1.178 5.486 17.653 1.00 80.31 182 CYS A O 1
ATOM 1488 N N . TYR A 1 183 ? -2.650 4.660 16.175 1.00 78.25 183 TYR A N 1
ATOM 1489 C CA . TYR A 1 183 ? -3.821 5.344 16.707 1.00 78.25 183 TYR A CA 1
ATOM 1490 C C . TYR A 1 183 ? -4.853 4.322 17.206 1.00 78.25 183 TYR A C 1
ATOM 1492 O O . TYR A 1 183 ? -5.188 3.384 16.487 1.00 78.25 183 TYR A O 1
ATOM 1500 N N . CYS A 1 184 ? -5.361 4.511 18.431 1.00 72.56 184 CYS A N 1
ATOM 1501 C CA . CYS A 1 184 ? -6.439 3.707 19.032 1.00 72.56 184 CYS A CA 1
ATOM 1502 C C . CYS A 1 184 ? -6.204 2.180 19.062 1.00 72.56 184 CYS A C 1
ATOM 1504 O O . CYS A 1 184 ? -7.094 1.403 18.717 1.00 72.56 184 CYS A O 1
ATOM 1506 N N . LEU A 1 185 ? -5.025 1.742 19.516 1.00 79.75 185 LEU A N 1
ATOM 1507 C CA . LEU A 1 185 ? -4.712 0.324 19.737 1.00 79.75 185 LEU A CA 1
ATOM 1508 C C . LEU A 1 185 ? -4.863 -0.106 21.203 1.00 79.75 185 LEU A C 1
ATOM 1510 O O . LEU A 1 185 ? -4.775 0.740 22.099 1.00 79.75 185 LEU A O 1
ATOM 1514 N N . PRO A 1 186 ? -5.064 -1.412 21.471 1.00 76.25 186 PRO A N 1
ATOM 1515 C CA . PRO A 1 186 ? -5.243 -1.896 22.831 1.00 76.25 186 PRO A CA 1
ATOM 1516 C C . PRO A 1 186 ? -3.969 -1.740 23.673 1.00 76.25 186 PRO A C 1
ATOM 1518 O O . PRO A 1 186 ? -2.843 -1.728 23.167 1.00 76.25 186 PRO A O 1
ATOM 1521 N N . SER A 1 187 ? -4.134 -1.653 24.994 1.00 80.25 187 SER A N 1
ATOM 1522 C CA . SER A 1 187 ? -3.021 -1.523 25.945 1.00 80.25 187 SER A CA 1
ATOM 1523 C C . SER A 1 187 ? -2.008 -2.667 25.808 1.00 80.25 187 SER A C 1
ATOM 1525 O O . SER A 1 187 ? -0.797 -2.408 25.784 1.00 80.25 187 SER A O 1
ATOM 1527 N N . ASN A 1 188 ? -2.506 -3.893 25.614 1.00 84.94 188 ASN A N 1
ATOM 1528 C CA . ASN A 1 188 ? -1.749 -5.128 25.403 1.00 84.94 188 ASN A CA 1
ATOM 1529 C C . ASN A 1 188 ? -1.320 -5.365 23.937 1.00 84.94 188 ASN A C 1
ATOM 1531 O O . ASN A 1 188 ? -0.947 -6.475 23.568 1.00 84.94 188 ASN A O 1
ATOM 1535 N N . TYR A 1 189 ? -1.294 -4.331 23.086 1.00 89.75 189 TYR A N 1
ATOM 1536 C CA . TYR A 1 189 ? -0.868 -4.473 21.687 1.00 89.75 189 TYR A CA 1
ATOM 1537 C C . TYR A 1 189 ? 0.582 -4.969 21.512 1.00 89.75 189 TYR A C 1
ATOM 1539 O O . TYR A 1 189 ? 0.881 -5.654 20.540 1.00 89.75 189 TYR A O 1
ATOM 1547 N N . ILE A 1 190 ? 1.493 -4.659 22.443 1.00 88.88 190 ILE A N 1
ATOM 1548 C CA . ILE A 1 190 ? 2.881 -5.163 22.379 1.00 88.88 190 ILE A CA 1
ATOM 1549 C C . ILE A 1 190 ? 2.901 -6.690 22.509 1.00 88.88 190 ILE A C 1
ATOM 1551 O O . ILE A 1 190 ? 3.616 -7.367 21.772 1.00 88.88 190 ILE A O 1
ATOM 1555 N N . GLU A 1 191 ? 2.093 -7.226 23.421 1.00 89.31 191 GLU A N 1
ATOM 1556 C CA . GLU A 1 191 ? 1.930 -8.664 23.615 1.00 89.31 191 GLU A CA 1
ATOM 1557 C C . GLU A 1 191 ? 1.220 -9.317 22.426 1.00 89.31 191 GLU A C 1
ATOM 1559 O O . GLU A 1 191 ? 1.684 -10.333 21.912 1.00 89.31 191 GLU A O 1
ATOM 1564 N N . PHE A 1 192 ? 0.163 -8.686 21.907 1.00 90.62 192 PHE A N 1
ATOM 1565 C CA . PHE A 1 192 ? -0.453 -9.109 20.649 1.00 90.62 192 PHE A CA 1
ATOM 1566 C C . PHE A 1 192 ? 0.595 -9.232 19.538 1.00 90.62 192 PHE A C 1
ATOM 1568 O O . PHE A 1 192 ? 0.714 -10.270 18.886 1.00 90.62 192 PHE A O 1
ATOM 1575 N N . LEU A 1 193 ? 1.394 -8.179 19.344 1.00 91.00 193 LEU A N 1
ATOM 1576 C CA . LEU A 1 193 ? 2.402 -8.134 18.300 1.00 91.00 193 LEU A CA 1
ATOM 1577 C C . LEU A 1 193 ? 3.457 -9.220 18.516 1.00 91.00 193 LEU A C 1
ATOM 1579 O O . LEU A 1 193 ? 3.841 -9.854 17.542 1.00 91.00 193 LEU A O 1
ATOM 1583 N N . SER A 1 194 ? 3.909 -9.487 19.745 1.00 89.81 194 SER A N 1
ATOM 1584 C CA . SER A 1 194 ? 4.907 -10.535 20.010 1.00 89.81 194 SER A CA 1
ATOM 1585 C C . SER A 1 194 ? 4.398 -11.940 19.664 1.00 89.81 194 SER A C 1
ATOM 1587 O O . SER A 1 194 ? 5.171 -12.745 19.145 1.00 89.81 194 SER A O 1
ATOM 1589 N N . ARG A 1 195 ? 3.098 -12.203 19.847 1.00 90.94 195 ARG A N 1
ATOM 1590 C CA . ARG A 1 195 ? 2.453 -13.490 19.531 1.00 90.94 195 ARG A CA 1
ATOM 1591 C C . ARG A 1 195 ? 2.119 -13.678 18.049 1.00 90.94 195 ARG A C 1
ATOM 1593 O O . ARG A 1 195 ? 1.925 -14.806 17.597 1.00 90.94 195 ARG A O 1
ATOM 1600 N N . ILE A 1 196 ? 2.064 -12.607 17.257 1.00 90.50 196 ILE A N 1
ATOM 1601 C CA . ILE A 1 196 ? 1.831 -12.702 15.810 1.00 90.50 196 ILE A CA 1
ATOM 1602 C C . ILE A 1 196 ? 3.123 -13.079 15.077 1.00 90.50 196 ILE A C 1
ATOM 1604 O O . ILE A 1 196 ? 4.028 -12.259 14.922 1.00 90.50 196 ILE A O 1
ATOM 1608 N N . ALA A 1 197 ? 3.186 -14.289 14.514 1.00 87.25 197 ALA A N 1
ATOM 1609 C CA . ALA A 1 197 ? 4.273 -14.657 13.604 1.00 87.25 197 ALA A CA 1
ATOM 1610 C C . ALA A 1 197 ? 4.241 -13.803 12.320 1.00 87.25 197 ALA A C 1
ATOM 1612 O O . ALA A 1 197 ? 3.190 -13.649 11.701 1.00 87.25 197 ALA A O 1
ATOM 1613 N N . GLY A 1 198 ? 5.374 -13.283 11.864 1.00 86.62 198 GLY A N 1
ATOM 1614 C CA . GLY A 1 198 ? 5.428 -12.505 10.628 1.00 86.62 198 GLY A CA 1
ATOM 1615 C C . GLY A 1 198 ? 6.768 -11.815 10.444 1.00 86.62 198 GLY A C 1
ATOM 1616 O O . GLY A 1 198 ? 7.501 -11.592 11.407 1.00 86.62 198 GLY A O 1
ATOM 1617 N N . VAL A 1 199 ? 7.082 -11.470 9.199 1.00 91.25 199 VAL A N 1
ATOM 1618 C CA . VAL A 1 199 ? 8.320 -10.759 8.871 1.00 91.25 199 VAL A CA 1
ATOM 1619 C C . VAL A 1 199 ? 8.152 -9.287 9.231 1.00 91.25 199 VAL A C 1
ATOM 1621 O O . VAL A 1 199 ? 7.136 -8.672 8.905 1.00 91.25 199 VAL A O 1
ATOM 1624 N N . THR A 1 200 ? 9.141 -8.722 9.920 1.00 93.56 200 THR A N 1
ATOM 1625 C CA . THR A 1 200 ? 9.201 -7.275 10.149 1.00 93.56 200 THR A CA 1
ATOM 1626 C C . THR A 1 200 ? 9.911 -6.630 8.970 1.00 93.56 200 THR A C 1
ATOM 1628 O O . THR A 1 200 ? 11.054 -6.969 8.676 1.00 93.56 200 THR A O 1
ATOM 1631 N N . CYS A 1 201 ? 9.229 -5.704 8.307 1.00 93.00 201 CYS A N 1
ATOM 1632 C CA . CYS A 1 201 ? 9.710 -5.023 7.114 1.00 93.00 201 CYS A CA 1
ATOM 1633 C C . CYS A 1 201 ? 9.916 -3.533 7.402 1.00 93.00 201 CYS A C 1
ATOM 1635 O O . CYS A 1 201 ? 9.212 -2.938 8.223 1.00 93.00 201 CYS A O 1
ATOM 1637 N N . LEU A 1 202 ? 10.854 -2.916 6.682 1.00 92.88 202 LEU A N 1
ATOM 1638 C CA . LEU A 1 202 ? 10.913 -1.462 6.561 1.00 92.88 202 LEU A CA 1
ATOM 1639 C C . LEU A 1 202 ? 9.900 -1.034 5.501 1.00 92.88 202 LEU A C 1
ATOM 1641 O O . LEU A 1 202 ? 10.088 -1.295 4.314 1.00 92.88 202 LEU A O 1
ATOM 1645 N N . VAL A 1 203 ? 8.814 -0.408 5.943 1.00 93.69 203 VAL A N 1
ATOM 1646 C CA . VAL A 1 203 ? 7.715 0.030 5.079 1.00 93.69 203 VAL A CA 1
ATOM 1647 C C . VAL A 1 203 ? 7.797 1.538 4.918 1.00 93.69 203 VAL A C 1
ATOM 1649 O O . VAL A 1 203 ? 7.817 2.271 5.908 1.00 93.69 203 VAL A O 1
ATOM 1652 N N . SER A 1 204 ? 7.861 2.005 3.674 1.00 93.25 204 SER A N 1
ATOM 1653 C CA . SER A 1 204 ? 7.945 3.431 3.368 1.00 93.25 204 SER A CA 1
ATOM 1654 C C . SER A 1 204 ? 6.623 4.147 3.649 1.00 93.25 204 SER A C 1
ATOM 1656 O O . SER A 1 204 ? 5.546 3.620 3.355 1.00 93.25 204 SER A O 1
ATOM 1658 N N . THR A 1 205 ? 6.702 5.366 4.188 1.00 91.94 205 THR A N 1
ATOM 1659 C CA . THR A 1 205 ? 5.545 6.208 4.541 1.00 91.94 205 THR A CA 1
ATOM 1660 C C . THR A 1 205 ? 5.484 7.478 3.695 1.00 91.94 205 THR A C 1
ATOM 1662 O O . THR A 1 205 ? 4.751 7.526 2.717 1.00 91.94 205 THR A O 1
ATOM 1665 N N . LYS A 1 206 ? 6.262 8.508 4.020 1.00 88.75 206 LYS A N 1
ATOM 1666 C CA . LYS A 1 206 ? 6.402 9.733 3.217 1.00 88.75 206 LYS A CA 1
ATOM 1667 C C . LYS A 1 206 ? 7.758 9.752 2.532 1.00 88.75 206 LYS A C 1
ATOM 1669 O O . LYS A 1 206 ? 8.663 9.029 2.940 1.00 88.75 206 LYS A O 1
ATOM 1674 N N . TYR A 1 207 ? 7.917 10.596 1.522 1.00 86.12 207 TYR A N 1
ATOM 1675 C CA . TYR A 1 207 ? 9.239 10.965 1.035 1.00 86.12 207 TYR A CA 1
ATOM 1676 C C . TYR A 1 207 ? 9.393 12.474 0.998 1.00 86.12 207 TYR A C 1
ATOM 1678 O O . TYR A 1 207 ? 8.421 13.213 1.069 1.00 86.12 207 TYR A O 1
ATOM 1686 N N . ARG A 1 208 ? 10.634 12.922 0.878 1.00 84.69 208 ARG A N 1
ATOM 1687 C CA . ARG A 1 208 ? 10.980 14.299 0.545 1.00 84.69 208 ARG A CA 1
ATOM 1688 C C . ARG A 1 208 ? 11.888 14.295 -0.674 1.00 84.69 208 ARG A C 1
ATOM 1690 O O . ARG A 1 208 ? 12.625 13.336 -0.902 1.00 84.69 208 ARG A O 1
ATOM 1697 N N . LEU A 1 209 ? 11.816 15.353 -1.469 1.00 85.31 209 LEU A N 1
ATOM 1698 C CA . LEU A 1 209 ? 12.734 15.533 -2.585 1.00 85.31 209 LEU A CA 1
ATOM 1699 C C . LEU A 1 209 ? 14.032 16.132 -2.049 1.00 85.31 209 LEU A C 1
ATOM 1701 O O . LEU A 1 209 ? 14.024 17.204 -1.445 1.00 85.31 209 LEU A O 1
ATOM 1705 N N . VAL A 1 210 ? 15.137 15.423 -2.252 1.00 88.44 210 VAL A N 1
ATOM 1706 C CA . VAL A 1 210 ? 16.477 15.863 -1.860 1.00 88.44 210 VAL A CA 1
ATOM 1707 C C . VAL A 1 210 ? 17.315 15.977 -3.120 1.00 88.44 210 VAL A C 1
ATOM 1709 O O . VAL A 1 210 ? 17.346 15.061 -3.942 1.00 88.44 210 VAL A O 1
ATOM 1712 N N . LYS A 1 211 ? 17.994 17.111 -3.282 1.00 90.12 211 LYS A N 1
ATOM 1713 C CA . LYS A 1 211 ? 18.954 17.301 -4.364 1.00 90.12 211 LYS A CA 1
ATOM 1714 C C . LYS A 1 211 ? 20.309 16.764 -3.908 1.00 90.12 211 LYS A C 1
ATOM 1716 O O . LYS A 1 211 ? 20.869 17.270 -2.939 1.00 90.12 211 LYS A O 1
ATOM 1721 N N . ILE A 1 212 ? 20.810 15.739 -4.590 1.00 89.56 212 ILE A N 1
ATOM 1722 C CA . ILE A 1 212 ? 22.156 15.197 -4.394 1.00 89.56 212 ILE A CA 1
ATOM 1723 C C . ILE A 1 212 ? 22.912 15.408 -5.703 1.00 89.56 212 ILE A C 1
ATOM 1725 O O . ILE A 1 212 ? 22.562 14.821 -6.728 1.00 89.56 212 ILE A O 1
ATOM 1729 N N . HIS A 1 213 ? 23.929 16.271 -5.670 1.00 88.94 213 HIS A N 1
ATOM 1730 C CA . HIS A 1 213 ? 24.611 16.767 -6.870 1.00 88.94 213 HIS A CA 1
ATOM 1731 C C . HIS A 1 213 ? 23.598 17.345 -7.885 1.00 88.94 213 HIS A C 1
ATOM 1733 O O . HIS A 1 213 ? 22.809 18.228 -7.535 1.00 88.94 213 HIS A O 1
ATOM 1739 N N . ASP A 1 214 ? 23.580 16.820 -9.112 1.00 88.88 214 ASP A N 1
ATOM 1740 C CA . ASP A 1 214 ? 22.691 17.245 -10.198 1.00 88.88 214 ASP A CA 1
ATOM 1741 C C . ASP A 1 214 ? 21.397 16.422 -10.296 1.00 88.88 214 ASP A C 1
ATOM 1743 O O . ASP A 1 214 ? 20.587 16.638 -11.197 1.00 88.88 214 ASP A O 1
ATOM 1747 N N . VAL A 1 215 ? 21.162 15.491 -9.363 1.00 86.56 215 VAL A N 1
ATOM 1748 C CA . VAL A 1 215 ? 19.997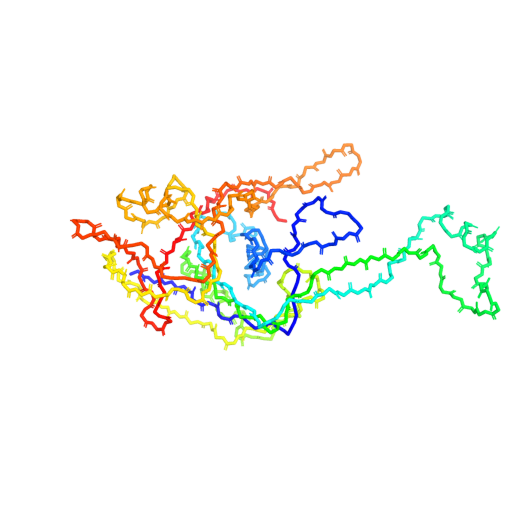 14.599 -9.388 1.00 86.56 215 VAL A CA 1
ATOM 1749 C C . VAL A 1 215 ? 19.075 14.894 -8.210 1.00 86.56 215 VAL A C 1
ATOM 1751 O O . VAL A 1 215 ? 19.495 14.993 -7.058 1.00 86.56 215 VAL A O 1
ATOM 1754 N N . THR A 1 216 ? 17.780 15.016 -8.497 1.00 88.50 216 THR A N 1
ATOM 1755 C CA . THR A 1 216 ? 16.747 15.064 -7.456 1.00 88.50 216 THR A CA 1
ATOM 1756 C C . THR A 1 216 ? 16.281 13.646 -7.169 1.00 88.50 216 THR A C 1
ATOM 1758 O O . THR A 1 216 ? 15.796 12.961 -8.069 1.00 88.50 216 THR A O 1
ATOM 1761 N N . ILE A 1 217 ? 16.420 13.206 -5.922 1.00 86.31 217 ILE A N 1
ATOM 1762 C CA . ILE A 1 217 ? 16.008 11.875 -5.480 1.00 86.31 217 ILE A CA 1
ATOM 1763 C C . ILE A 1 217 ? 14.878 11.958 -4.454 1.00 86.31 217 ILE A C 1
ATOM 1765 O O . ILE A 1 217 ? 14.708 12.962 -3.761 1.00 86.31 217 ILE A O 1
ATOM 1769 N N . ARG A 1 218 ? 14.108 10.873 -4.348 1.00 85.69 218 ARG A N 1
ATOM 1770 C CA . ARG A 1 218 ? 13.103 10.693 -3.297 1.00 85.69 218 ARG A CA 1
ATOM 1771 C C . ARG A 1 218 ? 13.758 10.025 -2.092 1.00 85.69 218 ARG A C 1
ATOM 1773 O O . ARG A 1 218 ? 14.152 8.865 -2.174 1.00 85.69 218 ARG A O 1
ATOM 1780 N N . ASP A 1 219 ? 13.853 10.756 -0.992 1.00 88.00 219 ASP A N 1
ATOM 1781 C CA . ASP A 1 219 ? 14.329 10.261 0.299 1.00 88.00 219 ASP A CA 1
ATOM 1782 C C . ASP A 1 219 ? 13.123 9.840 1.148 1.00 88.00 219 ASP A C 1
ATOM 1784 O O . ASP A 1 219 ? 12.338 10.688 1.582 1.00 88.00 219 ASP A O 1
ATOM 1788 N N . PHE A 1 220 ? 12.925 8.531 1.309 1.00 88.69 220 PHE A N 1
ATOM 1789 C CA . PHE A 1 220 ? 11.764 7.964 1.997 1.00 88.69 220 PHE A CA 1
ATOM 1790 C C . PHE A 1 220 ? 11.993 7.850 3.505 1.00 88.69 220 PHE A C 1
ATOM 1792 O O . PHE A 1 220 ? 13.033 7.398 3.972 1.00 88.69 220 PHE A O 1
ATOM 1799 N N . SER A 1 221 ? 10.955 8.177 4.269 1.00 90.50 221 SER A N 1
ATOM 1800 C CA . SER A 1 221 ? 10.824 7.791 5.671 1.00 90.50 221 SER A CA 1
ATOM 1801 C C . SER A 1 221 ? 10.295 6.363 5.763 1.00 90.50 221 SER A C 1
ATOM 1803 O O . SER A 1 221 ? 9.430 5.962 4.980 1.00 90.50 221 SER A O 1
ATOM 1805 N N . TYR A 1 222 ? 10.792 5.607 6.739 1.00 91.75 222 TYR A N 1
ATOM 1806 C CA . TYR A 1 222 ? 10.438 4.205 6.932 1.00 91.75 222 TYR A CA 1
ATOM 1807 C C . TYR A 1 222 ? 9.962 3.952 8.353 1.00 91.75 222 TYR A C 1
ATOM 1809 O O . TYR A 1 222 ? 10.489 4.519 9.309 1.00 91.75 222 TYR A O 1
ATOM 1817 N N . ILE A 1 223 ? 9.012 3.034 8.484 1.00 93.44 223 ILE A N 1
ATOM 1818 C CA . ILE A 1 223 ? 8.611 2.463 9.767 1.00 93.44 223 ILE A CA 1
ATOM 1819 C C . ILE A 1 223 ? 8.881 0.963 9.773 1.00 93.44 223 ILE A C 1
ATOM 1821 O O . ILE A 1 223 ? 8.826 0.300 8.735 1.00 93.44 223 ILE A O 1
ATOM 1825 N N . ARG A 1 224 ? 9.149 0.412 10.955 1.00 93.94 224 ARG A N 1
ATOM 1826 C CA . ARG A 1 224 ? 9.230 -1.037 11.151 1.00 93.94 224 ARG A CA 1
ATOM 1827 C C . ARG A 1 224 ? 7.830 -1.570 11.406 1.00 93.94 224 ARG A C 1
ATOM 1829 O O . ARG A 1 224 ? 7.332 -1.452 12.520 1.00 93.94 224 ARG A O 1
ATOM 1836 N N . ALA A 1 225 ? 7.206 -2.137 10.382 1.00 94.81 225 ALA A N 1
ATOM 1837 C CA . ALA A 1 225 ? 5.891 -2.755 10.496 1.00 94.81 225 ALA A CA 1
ATOM 1838 C C . ALA A 1 225 ? 5.998 -4.263 10.264 1.00 94.81 225 ALA A C 1
ATOM 1840 O O . ALA A 1 225 ? 6.795 -4.726 9.444 1.00 94.81 225 ALA A O 1
ATOM 1841 N N . ARG A 1 226 ? 5.193 -5.043 10.984 1.00 95.75 226 ARG A N 1
ATOM 1842 C CA . ARG A 1 226 ? 5.126 -6.492 10.781 1.00 95.75 226 ARG A CA 1
ATOM 1843 C C . ARG A 1 226 ? 4.099 -6.817 9.709 1.00 95.75 226 ARG A C 1
ATOM 1845 O O . ARG A 1 226 ? 2.973 -6.332 9.765 1.00 95.75 226 ARG A O 1
ATOM 1852 N N . LEU A 1 227 ? 4.477 -7.648 8.745 1.00 96.19 227 LEU A N 1
ATOM 1853 C CA . LEU A 1 227 ? 3.550 -8.166 7.751 1.00 96.19 227 LEU A CA 1
ATOM 1854 C C . LEU A 1 227 ? 2.625 -9.199 8.402 1.00 96.19 227 LEU A C 1
ATOM 1856 O O . LEU A 1 227 ? 3.043 -10.318 8.714 1.00 96.19 227 LEU A O 1
ATOM 1860 N N . PHE A 1 228 ? 1.363 -8.829 8.584 1.00 96.25 228 PHE A N 1
ATOM 1861 C CA . PHE A 1 228 ? 0.296 -9.756 8.923 1.00 96.25 228 PHE A CA 1
ATOM 1862 C C . PHE A 1 228 ? -0.151 -10.492 7.661 1.00 96.25 228 PHE A C 1
ATOM 1864 O O . PHE A 1 228 ? -0.336 -9.888 6.604 1.00 96.25 228 PHE A O 1
ATOM 1871 N N . SER A 1 229 ? -0.324 -11.804 7.776 1.00 95.12 229 SER A N 1
ATOM 1872 C CA . SER A 1 229 ? -0.865 -12.662 6.716 1.00 95.12 229 SER A CA 1
ATOM 1873 C C . SER A 1 229 ? -2.168 -13.302 7.181 1.00 95.12 229 SER A C 1
ATOM 1875 O O . SER A 1 229 ? -2.283 -13.551 8.382 1.00 95.12 229 SER A O 1
ATOM 1877 N N . PRO A 1 230 ? -3.108 -13.597 6.264 1.00 94.06 230 PRO A N 1
ATOM 1878 C CA . PRO A 1 230 ? -4.443 -14.075 6.602 1.00 94.06 230 PRO A CA 1
ATOM 1879 C C . PRO A 1 230 ? -4.456 -15.223 7.621 1.00 94.06 230 PRO A C 1
ATOM 1881 O O . PRO A 1 230 ? -3.964 -16.315 7.336 1.00 94.06 230 PRO A O 1
ATOM 1884 N N . ARG A 1 231 ? -5.007 -14.985 8.818 1.00 92.81 231 ARG A N 1
ATOM 1885 C CA . ARG A 1 231 ? -5.042 -15.958 9.929 1.00 92.81 231 ARG A CA 1
ATOM 1886 C C . ARG A 1 231 ? -6.004 -15.549 11.046 1.00 92.81 231 ARG A C 1
ATOM 1888 O O . ARG A 1 231 ? -6.524 -14.435 11.049 1.00 92.81 231 ARG A O 1
ATOM 1895 N N . GLY A 1 232 ? -6.211 -16.455 12.002 1.00 89.75 232 GLY A N 1
ATOM 1896 C CA . GLY A 1 232 ? -6.846 -16.152 13.287 1.00 89.75 232 GLY A CA 1
ATOM 1897 C C . GLY A 1 232 ? -5.946 -15.315 14.196 1.00 89.75 232 GLY A C 1
ATOM 1898 O O . GLY A 1 232 ? -4.720 -15.449 14.148 1.00 89.75 232 GLY A O 1
ATOM 1899 N N . LEU A 1 233 ? -6.545 -14.450 15.017 1.00 89.62 233 LEU A N 1
ATOM 1900 C CA . LEU A 1 233 ? -5.797 -13.725 16.044 1.00 89.62 233 LEU A CA 1
ATOM 1901 C C . LEU A 1 233 ? -5.456 -14.647 17.235 1.00 89.62 233 LEU A C 1
ATOM 1903 O O . LEU A 1 233 ? -6.213 -15.580 17.513 1.00 89.62 233 LEU A O 1
ATOM 1907 N N . PRO A 1 234 ? -4.341 -14.402 17.948 1.00 85.75 234 PRO A N 1
ATOM 1908 C CA . PRO A 1 234 ? -4.050 -15.064 19.212 1.00 85.75 234 PRO A CA 1
ATOM 1909 C C . PRO A 1 234 ? -5.179 -14.822 20.216 1.00 85.75 234 PRO A C 1
ATOM 1911 O O . PRO A 1 234 ? -5.741 -13.729 20.269 1.00 85.75 234 PRO A O 1
ATOM 1914 N N . ILE A 1 235 ? -5.486 -15.836 21.021 1.00 82.00 235 ILE A N 1
ATOM 1915 C CA . ILE A 1 235 ? -6.515 -15.757 22.060 1.00 82.00 235 ILE A CA 1
ATOM 1916 C C . ILE A 1 235 ? -5.835 -15.462 23.397 1.00 82.00 235 ILE A C 1
ATOM 1918 O O . ILE A 1 235 ? -4.835 -16.089 23.748 1.00 82.00 235 ILE A O 1
ATOM 1922 N N . GLU A 1 236 ? -6.390 -14.511 24.142 1.00 77.44 236 GLU A N 1
ATOM 1923 C CA . GLU A 1 236 ? -5.956 -14.155 25.490 1.00 77.44 236 GLU A CA 1
ATOM 1924 C C . GLU A 1 236 ? -7.175 -14.087 26.411 1.00 77.44 236 GLU A C 1
ATOM 1926 O O . GLU A 1 236 ? -7.938 -13.127 26.371 1.00 77.44 236 GLU A O 1
ATOM 1931 N N . TYR A 1 237 ? -7.365 -15.118 27.237 1.00 73.81 237 TYR A N 1
ATOM 1932 C CA . TYR A 1 237 ? -8.566 -15.259 28.070 1.00 73.81 237 TYR A CA 1
ATOM 1933 C C . TYR A 1 237 ? -8.669 -14.210 29.185 1.00 73.81 237 TYR A C 1
ATOM 1935 O O . TYR A 1 237 ? -9.769 -13.826 29.568 1.00 73.81 237 TYR A O 1
ATOM 1943 N N . ASN A 1 238 ? -7.533 -13.728 29.699 1.00 76.81 238 ASN A N 1
ATOM 1944 C CA . ASN A 1 238 ? -7.519 -12.773 30.811 1.00 76.81 238 ASN A CA 1
ATOM 1945 C C . ASN A 1 238 ? -7.724 -11.326 30.345 1.00 76.81 238 ASN A C 1
ATOM 1947 O O . ASN A 1 238 ? -8.329 -10.524 31.054 1.00 76.81 238 ASN A O 1
ATOM 1951 N N . GLN A 1 239 ? -7.191 -10.976 29.172 1.00 80.75 239 GLN A N 1
ATOM 1952 C CA . GLN A 1 239 ? -7.273 -9.634 28.596 1.00 80.75 239 GLN A CA 1
ATOM 1953 C C . GLN A 1 239 ? -7.449 -9.739 27.077 1.00 80.75 239 GLN A C 1
ATOM 1955 O O . GLN A 1 239 ? -6.464 -9.673 26.339 1.00 80.75 239 GLN A O 1
ATOM 1960 N N . PRO A 1 240 ? -8.687 -9.901 26.583 1.00 84.06 240 PRO A N 1
ATOM 1961 C CA . PRO A 1 240 ? -8.915 -10.045 25.155 1.00 84.06 240 PRO A CA 1
ATOM 1962 C C . PRO A 1 240 ? -8.432 -8.808 24.397 1.00 84.06 240 PRO A C 1
ATOM 1964 O O . PRO A 1 240 ? -8.557 -7.672 24.870 1.00 84.06 240 PRO A O 1
ATOM 1967 N N . TYR A 1 241 ? -7.892 -9.022 23.199 1.00 88.00 241 TYR A N 1
ATOM 1968 C CA . TYR A 1 241 ? -7.446 -7.929 22.344 1.00 88.00 241 TYR A CA 1
ATOM 1969 C C . TYR A 1 241 ? -8.652 -7.167 21.796 1.00 88.00 241 TYR A C 1
ATOM 1971 O O . TYR A 1 241 ? -9.530 -7.738 21.145 1.00 88.00 241 TYR A O 1
ATOM 1979 N N . LYS A 1 242 ? -8.683 -5.860 22.060 1.00 89.06 242 LYS A N 1
ATOM 1980 C CA . LYS A 1 242 ? -9.773 -4.979 21.639 1.00 89.06 242 LYS A CA 1
ATOM 1981 C C . LYS A 1 242 ? -9.314 -4.043 20.537 1.00 89.06 242 LYS A C 1
ATOM 1983 O O . LYS A 1 242 ? -8.313 -3.350 20.695 1.00 89.06 242 LYS A O 1
ATOM 1988 N N . PHE A 1 243 ? -10.071 -3.978 19.453 1.00 91.31 243 PHE A N 1
ATOM 1989 C CA . PHE A 1 243 ? -9.770 -3.132 18.304 1.00 91.31 243 PHE A CA 1
ATOM 1990 C C . PHE A 1 243 ? -10.987 -2.296 17.926 1.00 91.31 243 PHE A C 1
ATOM 1992 O O . PHE A 1 243 ? -12.124 -2.620 18.273 1.00 91.31 243 PHE A O 1
ATOM 1999 N N . LEU A 1 244 ? -10.750 -1.213 17.192 1.00 92.25 244 LEU A N 1
ATOM 2000 C CA . LEU A 1 244 ? -11.811 -0.620 16.388 1.00 92.25 244 LEU A CA 1
ATOM 2001 C C . LEU A 1 244 ? -12.179 -1.626 15.297 1.00 92.25 244 LEU A C 1
ATOM 2003 O O . LEU A 1 244 ? -11.282 -2.186 14.670 1.00 92.25 244 LEU A O 1
ATOM 2007 N N . ILE A 1 245 ? -13.469 -1.871 15.080 1.00 92.94 245 ILE A N 1
ATOM 2008 C CA . ILE A 1 245 ? -13.932 -2.865 14.106 1.00 92.94 245 ILE A CA 1
ATOM 2009 C C . ILE A 1 245 ? -14.779 -2.177 13.042 1.00 92.94 245 ILE A C 1
ATOM 2011 O O . ILE A 1 245 ? -15.721 -1.452 13.362 1.00 92.94 245 ILE A O 1
ATOM 2015 N N . ASP A 1 246 ? -14.482 -2.450 11.772 1.00 93.38 246 ASP A N 1
ATOM 2016 C CA . ASP A 1 246 ? -15.470 -2.271 10.713 1.00 93.38 246 ASP A CA 1
ATOM 2017 C C . ASP A 1 246 ? -16.404 -3.483 10.707 1.00 93.38 246 ASP A C 1
ATOM 2019 O O . ASP A 1 246 ? -16.019 -4.572 10.280 1.00 93.38 246 ASP A O 1
ATOM 2023 N N . ARG A 1 247 ? -17.639 -3.294 11.181 1.00 89.69 247 ARG A N 1
ATOM 2024 C CA . ARG A 1 247 ? -18.649 -4.361 11.255 1.00 89.69 247 ARG A CA 1
ATOM 2025 C C . ARG A 1 247 ? -19.103 -4.854 9.878 1.00 89.69 247 ARG A C 1
ATOM 2027 O O . ARG A 1 247 ? -19.591 -5.972 9.781 1.00 89.69 247 ARG A O 1
ATOM 2034 N N . THR A 1 248 ? -18.950 -4.043 8.827 1.00 89.56 248 THR A N 1
ATOM 2035 C CA . THR A 1 248 ? -19.398 -4.399 7.471 1.00 89.56 248 THR A CA 1
ATOM 2036 C C . THR A 1 248 ? -18.476 -5.422 6.811 1.00 89.56 248 THR A C 1
ATOM 2038 O O . THR A 1 248 ? -18.954 -6.369 6.196 1.00 89.56 248 THR A O 1
ATOM 2041 N N . GLU A 1 249 ? -17.160 -5.271 6.975 1.00 89.81 249 GLU A N 1
ATOM 2042 C CA . GLU A 1 249 ? -16.157 -6.230 6.482 1.00 89.81 249 GLU A CA 1
ATOM 2043 C C . GLU A 1 249 ? -15.695 -7.211 7.579 1.00 89.81 249 GLU A C 1
ATOM 2045 O O . GLU A 1 249 ? -14.942 -8.140 7.291 1.00 89.81 249 GLU A O 1
ATOM 2050 N N . ASN A 1 250 ? -16.149 -7.019 8.825 1.00 91.19 250 ASN A N 1
ATOM 2051 C CA . ASN A 1 250 ? -15.693 -7.725 10.024 1.00 91.19 250 ASN A CA 1
ATOM 2052 C C . ASN A 1 250 ? -14.160 -7.694 10.164 1.00 91.19 250 ASN A C 1
ATOM 2054 O O . ASN A 1 250 ? -13.503 -8.733 10.223 1.00 91.19 250 ASN A O 1
ATOM 2058 N N . LEU A 1 251 ? -13.580 -6.488 10.172 1.00 94.69 251 LEU A N 1
ATOM 2059 C CA . LEU A 1 251 ? -12.127 -6.291 10.223 1.00 94.69 251 LEU A CA 1
ATOM 2060 C C . LEU A 1 251 ? -11.695 -5.488 11.455 1.00 94.69 251 LEU A C 1
ATOM 2062 O O . LEU A 1 251 ? -12.223 -4.394 11.669 1.00 94.69 251 LEU A O 1
ATOM 2066 N N . PRO A 1 252 ? -10.700 -5.969 12.227 1.00 94.31 252 PRO A N 1
ATOM 2067 C CA . PRO A 1 252 ? -10.054 -5.175 13.259 1.00 94.31 252 PRO A CA 1
ATOM 2068 C C . PRO A 1 252 ? -9.100 -4.178 12.599 1.00 94.31 252 PRO A C 1
ATOM 2070 O O . PRO A 1 252 ? -8.285 -4.566 11.762 1.00 94.31 252 PRO A O 1
ATOM 2073 N N . LEU A 1 253 ? -9.188 -2.908 12.985 1.00 94.25 253 LEU A N 1
ATOM 2074 C CA . LEU A 1 253 ? -8.476 -1.788 12.376 1.00 94.25 253 LEU A CA 1
ATOM 2075 C C . LEU A 1 253 ? -7.224 -1.412 13.175 1.00 94.25 253 LEU A C 1
ATOM 2077 O O . LEU A 1 253 ? -7.321 -0.990 14.327 1.00 94.25 253 LEU A O 1
ATOM 2081 N N . TRP A 1 254 ? -6.047 -1.513 12.550 1.00 93.19 254 TRP A N 1
ATOM 2082 C CA . TRP A 1 254 ? -4.774 -1.054 13.123 1.00 93.19 254 TRP A CA 1
ATOM 2083 C C . TRP A 1 254 ? -4.246 0.177 12.383 1.00 93.19 254 TRP A C 1
ATOM 2085 O O . TRP A 1 254 ? -3.415 0.110 11.480 1.00 93.19 254 TRP A O 1
ATOM 2095 N N . PHE A 1 255 ? -4.756 1.339 12.779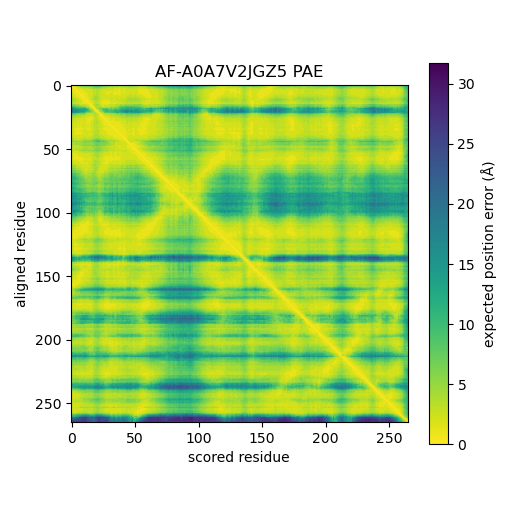 1.00 94.56 255 PHE A N 1
ATOM 2096 C CA . PHE A 1 255 ? -4.392 2.611 12.172 1.00 94.56 255 PHE A CA 1
ATOM 2097 C C . PHE A 1 255 ? -2.945 3.011 12.479 1.00 94.56 255 PHE A C 1
ATOM 2099 O O . PHE A 1 255 ? -2.566 3.191 13.638 1.00 94.56 255 PHE A O 1
ATOM 2106 N N . LEU A 1 256 ? -2.164 3.242 11.427 1.00 95.00 256 LEU A N 1
ATOM 2107 C CA . LEU A 1 256 ? -0.913 3.985 11.489 1.00 95.00 256 LEU A CA 1
ATOM 2108 C C . LEU A 1 256 ? -1.220 5.481 11.434 1.00 95.00 256 LEU A C 1
ATOM 2110 O O . LEU A 1 256 ? -1.834 5.938 10.469 1.00 95.00 256 LEU A O 1
ATOM 2114 N N . LYS A 1 257 ? -0.743 6.245 12.416 1.00 93.75 257 LYS A N 1
ATOM 2115 C CA . LYS A 1 257 ? -0.771 7.705 12.378 1.00 93.75 257 LYS A CA 1
ATOM 2116 C C . LYS A 1 257 ? 0.356 8.220 11.486 1.00 93.75 257 LYS A C 1
ATOM 2118 O O . LYS A 1 257 ? 1.510 7.818 11.609 1.00 93.75 257 LYS A O 1
ATOM 2123 N N . ILE A 1 258 ? 0.007 9.136 10.599 1.00 92.06 258 ILE A N 1
ATOM 2124 C CA . ILE A 1 258 ? 0.916 9.846 9.716 1.00 92.06 258 ILE A CA 1
ATOM 2125 C C . ILE A 1 258 ? 0.871 11.322 10.105 1.00 92.06 258 ILE A C 1
ATOM 2127 O O . ILE A 1 258 ? -0.146 11.992 9.919 1.00 92.06 258 ILE A O 1
ATOM 2131 N N . ASP A 1 259 ? 1.968 11.836 10.655 1.00 87.81 259 ASP A N 1
ATOM 2132 C CA . ASP A 1 259 ? 2.034 13.231 11.090 1.00 87.81 259 ASP A CA 1
ATOM 2133 C C . ASP A 1 259 ? 2.053 14.191 9.898 1.00 87.81 259 ASP A C 1
ATOM 2135 O O . ASP A 1 259 ? 2.724 13.943 8.893 1.00 87.81 259 ASP A O 1
ATOM 2139 N N . GLY A 1 260 ? 1.295 15.281 10.000 1.00 79.88 260 GLY A N 1
ATOM 2140 C CA . GLY A 1 260 ? 1.288 16.385 9.047 1.00 79.88 260 GLY A CA 1
ATOM 2141 C C . GLY A 1 260 ? 2.601 17.165 9.061 1.00 79.88 260 GLY A C 1
ATOM 2142 O O . GLY A 1 260 ? 3.367 17.110 10.019 1.00 79.88 260 GLY A O 1
ATOM 2143 N N . GLY A 1 261 ? 2.859 17.901 7.982 1.00 65.56 261 GLY A N 1
ATOM 2144 C CA . GLY A 1 261 ? 4.061 18.724 7.859 1.00 65.56 261 GLY A CA 1
ATOM 2145 C C . GLY A 1 261 ? 5.202 17.993 7.156 1.00 65.56 261 GLY A C 1
ATOM 2146 O O . GLY A 1 261 ? 6.008 17.291 7.756 1.00 65.56 261 GLY A O 1
ATOM 2147 N N . GLY A 1 262 ? 5.284 18.195 5.843 1.00 54.22 262 GLY A N 1
ATOM 2148 C CA . GLY A 1 262 ? 6.390 17.752 5.005 1.00 54.22 262 GLY A CA 1
ATOM 2149 C C . GLY A 1 262 ? 6.316 18.454 3.654 1.00 54.22 262 GLY A C 1
ATOM 2150 O O . GLY A 1 262 ? 5.277 18.431 3.001 1.00 54.22 262 GLY A O 1
ATOM 2151 N N . LYS A 1 263 ? 7.405 19.107 3.237 1.00 41.91 263 LYS A N 1
ATOM 2152 C CA . LYS A 1 263 ? 7.549 19.614 1.867 1.00 41.91 263 LYS A CA 1
ATOM 2153 C C . LYS A 1 263 ? 7.978 18.443 0.978 1.00 41.91 263 LYS A C 1
ATOM 2155 O O . LYS A 1 263 ? 9.170 18.185 0.852 1.00 41.91 263 LYS A O 1
ATOM 2160 N N . GLY A 1 264 ? 7.030 17.710 0.403 1.00 45.53 264 GLY A N 1
ATOM 2161 C CA . GLY A 1 264 ? 7.346 16.746 -0.653 1.00 45.53 264 GLY A CA 1
ATOM 2162 C C . GLY A 1 264 ? 6.345 15.609 -0.805 1.00 45.53 264 GLY A C 1
ATOM 2163 O O . GLY A 1 264 ? 6.283 14.719 0.032 1.00 45.53 264 GLY A O 1
ATOM 2164 N N . VAL A 1 265 ? 5.612 15.636 -1.914 1.00 45.66 265 VAL A N 1
ATOM 2165 C CA . VAL A 1 265 ? 5.399 14.496 -2.818 1.00 45.66 265 VAL A CA 1
ATOM 2166 C C . VAL A 1 265 ? 5.816 15.018 -4.187 1.00 45.66 265 VAL A C 1
ATOM 2168 O O . VAL A 1 265 ? 5.457 16.175 -4.483 1.00 45.66 265 VAL A O 1
#

Secondary structure (DSSP, 8-state):
-EEEEEEEEEEEE-EEPTT--SEE-EESS--HHHHHHHHHHHHS-HHHHHHS-EEEEEEEE-SEEEEEEEEEE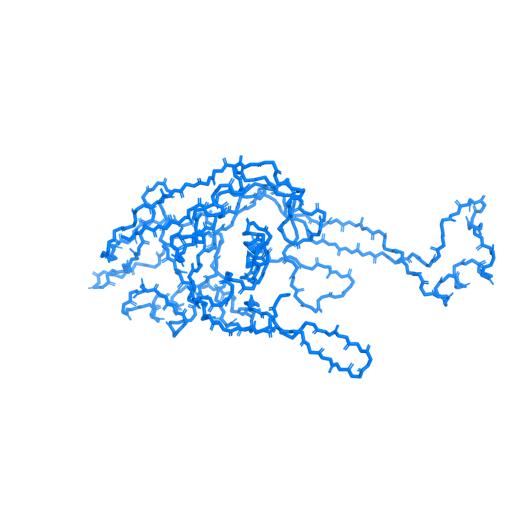E-SHHHHHHHHSSSS--EETTE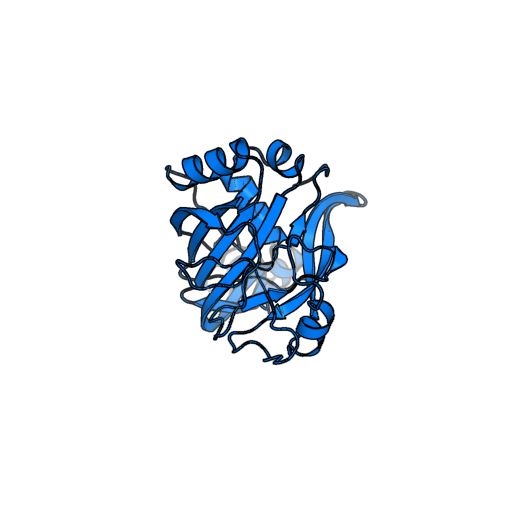E--SSEEEEEEEEEEEEEEEEEEEE--HHHHHHHHHHHHS--S--BSSSTT-B-EEEEEEEEE--SS-EE--SEE-SEEEE--GGGEES--TTHHHHHHHS---EEEEEEEEEEEEETTEEEEEEEEEEEEEE-SEEPPP-SSS--EEEEETTTTEEE-EEEE-S--S--

Radius of gyration: 21.42 Å; Cα contacts (8 Å, |Δi|>4): 584; chains: 1; bounding box: 47×37×71 Å